Protein AF-A0A2A2L649-F1 (afdb_monomer_lite)

Secondary structure (DSSP, 8-state):
--EEEEEE--B---GGG----S---HHHHHHHHHHHHHH-TT--HHHHHHHTBPPHHHHEEEEEETTEEE-GGGTEEEEEETTEEEEEEEGGG-S-HHHH---S-STTTSEEEEE---GGG------GGGGG--SSEEEEEE-TTS----TTSPEEE-TT-------------PPBGGGTS-B--S--TT---SSPP-HHHHHHHHHHHHHHHHHSSB-TTT-TT--SPBPPHHHHHHHHHHHHHHHTTTSHHHHHHHHH---HHHHHHHHHHHHHHHHHHH-HHHHHHHHHHHHHHHHHHHHHHHHHHHHHHHHHS--TTHHHHHHHHHHHHHHHHHHHHHHHHHHHHHHHTTTS--

Sequence (358 aa):
MNYWIISYSRMSIPMSYRKIEPFCTWRLGDQQYDIYRESHPEFNITKFLDNAGFECEEMFRVCSFAGRRFNCCNYTSPFMTTFGKCYALDLGRSKRSWMQKQTAAGADAGLQIILDAQSDEQLTQGSAASAAYENGFRYYVHANNTLAYLNSEGISVSPGFRSYSAISSNRYILLPEEEWGNCTHYWPKNYTTSLPYSFANCAHFCKARYFNELCGCAPAVYNIDHQFETCTPKATSDCISMKIKNADTGDMGGNMGLFLGMSVFSIAELSLFLTKISWLIVSKKRRDYMYKKKKNEEMREKELEEAVKDYKSFRTRKNNNSFRILRQKVKNLASTIYKQESRNLSKKKKVEDFKEVS

InterPro domains:
  IPR001873 Epithelial sodium channel [PF00858] (36-241)
  IPR001873 Epithelial sodium channel [PR01078] (74-90)
  IPR001873 Epithelial sodium channel [PR01078] (106-124)
  IPR001873 Epithelial sodium channel [PR01078] (136-154)
  IPR001873 Epithelial sodium channel [PR01078] (197-208)
  IPR001873 Epithelial sodium channel [PR01078] (208-225)
  IPR001873 Epithelial sodium channel [PTHR11690] (41-246)

Foldseek 3Di:
DFKKKKFALDFQDPPVPPDDDQDDDVVNVVVVVVVVCVVVVPDDVLVVLQNRHDDPVQWFDWKDALQHTDDQNVQWDWDQAPSGTIIMGGLCPDPDPLSNDQPDDDPNNGMDTDTDQPCVSDPPGDPPVCVPRDQFIWMFDDDPLADTPPPPGIDGDHPPDDDDDDDDDDDDDFDPVVRVTPDDFDDDPPDDAPGGDDPRLNVLQVQQVVCCVQQVAGDPNSCRRVPGHHDDPSSVVVSVVVVCVVVVVPCPVPVCCPPVVCDPVNVVVVVVVVVVVVVCVPDPPVVVVVVVVVVVVVVVVVVVVVLVVVVVVVVVDDDPPVVVVVVVVVVVVVVVVVVVVVVVVVVVVVVVVVVVPD

Structure (mmCIF, N/CA/C/O backbone):
data_AF-A0A2A2L649-F1
#
_entry.id   AF-A0A2A2L649-F1
#
loop_
_atom_site.group_PDB
_atom_site.id
_atom_site.type_symbol
_atom_site.label_atom_id
_atom_site.label_alt_id
_atom_site.label_comp_id
_atom_site.label_asym_id
_atom_site.label_entity_id
_atom_site.label_seq_id
_atom_site.pdbx_PDB_ins_code
_atom_site.Cartn_x
_atom_site.Cartn_y
_atom_site.Cartn_z
_atom_site.occupancy
_atom_site.B_iso_or_equiv
_atom_site.auth_seq_id
_atom_site.auth_comp_id
_atom_site.auth_asym_id
_atom_site.auth_atom_id
_atom_site.pdbx_PDB_model_num
ATOM 1 N N . MET A 1 1 ? 7.301 -11.920 -11.509 1.00 42.16 1 MET A N 1
ATOM 2 C CA . MET A 1 1 ? 6.736 -11.114 -10.409 1.00 42.16 1 MET A CA 1
ATOM 3 C C . MET A 1 1 ? 7.465 -9.790 -10.457 1.00 42.16 1 MET A C 1
ATOM 5 O O . MET A 1 1 ? 8.604 -9.725 -10.021 1.00 42.16 1 MET A O 1
ATOM 9 N N . ASN A 1 2 ? 6.882 -8.801 -11.134 1.00 33.22 2 ASN A N 1
ATOM 10 C CA . ASN A 1 2 ? 7.614 -7.603 -11.564 1.00 33.22 2 ASN A CA 1
ATOM 11 C C . ASN A 1 2 ? 7.059 -6.323 -10.940 1.00 33.22 2 ASN A C 1
ATOM 13 O O . ASN A 1 2 ? 7.483 -5.246 -11.341 1.00 33.22 2 ASN A O 1
ATOM 17 N N . TYR A 1 3 ? 6.125 -6.457 -9.998 1.00 31.78 3 TYR A N 1
ATOM 18 C CA . TYR A 1 3 ? 5.367 -5.354 -9.441 1.00 31.78 3 TYR A CA 1
ATOM 19 C C . TYR A 1 3 ? 5.640 -5.243 -7.940 1.00 31.78 3 TYR A C 1
ATOM 21 O O . TYR A 1 3 ? 5.441 -6.200 -7.186 1.00 31.78 3 TYR A O 1
ATOM 29 N N . TRP A 1 4 ? 6.142 -4.081 -7.534 1.00 40.66 4 TRP A N 1
ATOM 30 C CA . TRP A 1 4 ? 6.563 -3.796 -6.168 1.00 40.66 4 TRP A CA 1
ATOM 31 C C . TRP A 1 4 ? 5.925 -2.493 -5.727 1.00 40.66 4 TRP A C 1
ATOM 33 O O . TRP A 1 4 ? 6.177 -1.467 -6.349 1.00 40.66 4 TRP A O 1
ATOM 43 N N . ILE A 1 5 ? 5.138 -2.503 -4.657 1.00 39.16 5 ILE A N 1
ATOM 44 C CA . ILE A 1 5 ? 4.657 -1.254 -4.060 1.00 39.16 5 ILE A CA 1
ATOM 45 C C . ILE A 1 5 ? 5.578 -0.919 -2.908 1.00 39.16 5 ILE A C 1
ATOM 47 O O . ILE A 1 5 ? 5.632 -1.656 -1.930 1.00 39.16 5 ILE A O 1
ATOM 51 N N . ILE A 1 6 ? 6.293 0.191 -3.022 1.00 50.56 6 ILE A N 1
ATOM 52 C CA . ILE A 1 6 ? 7.025 0.798 -1.921 1.00 50.56 6 ILE A CA 1
ATOM 53 C C . ILE A 1 6 ? 6.115 1.869 -1.350 1.00 50.56 6 ILE A C 1
ATOM 55 O O . ILE A 1 6 ? 5.860 2.901 -1.972 1.00 50.56 6 ILE A O 1
ATOM 59 N N . SER A 1 7 ? 5.589 1.576 -0.169 1.00 34.38 7 SER A N 1
ATOM 60 C CA . SER A 1 7 ? 4.858 2.531 0.639 1.00 34.38 7 SER A CA 1
ATOM 61 C C . SER A 1 7 ? 5.793 3.262 1.585 1.00 34.38 7 SER A C 1
ATOM 63 O O . SER A 1 7 ? 6.588 2.655 2.308 1.00 34.38 7 SER A O 1
ATOM 65 N N . TYR A 1 8 ? 5.679 4.581 1.566 1.00 39.91 8 TYR A N 1
ATOM 66 C CA . TYR A 1 8 ? 6.294 5.447 2.548 1.00 39.91 8 TYR A CA 1
ATOM 67 C C . TYR A 1 8 ? 5.189 6.260 3.198 1.00 39.91 8 TYR A C 1
ATOM 69 O O . TYR A 1 8 ? 4.320 6.793 2.515 1.00 39.91 8 TYR A O 1
ATOM 77 N N . SER A 1 9 ? 5.171 6.292 4.525 1.00 37.06 9 SER A N 1
ATOM 78 C CA . SER A 1 9 ? 4.032 6.806 5.279 1.00 37.06 9 SER A CA 1
ATOM 79 C C . SER A 1 9 ? 4.071 8.300 5.553 1.00 37.06 9 SER A C 1
ATOM 81 O O . SER A 1 9 ? 3.585 8.730 6.599 1.00 37.06 9 SER A O 1
ATOM 83 N N . ARG A 1 10 ? 4.747 9.088 4.711 1.00 55.25 10 ARG A N 1
ATOM 84 C CA . ARG A 1 10 ? 5.103 10.462 5.074 1.00 55.25 10 ARG A CA 1
ATOM 85 C C . ARG A 1 10 ? 4.878 11.459 3.962 1.00 55.25 10 ARG A C 1
ATOM 87 O O . ARG A 1 10 ? 5.143 11.193 2.794 1.00 55.25 10 ARG A O 1
ATOM 94 N N . MET A 1 11 ? 4.422 12.623 4.402 1.00 42.62 11 MET A N 1
ATOM 95 C CA . MET A 1 11 ? 4.218 13.805 3.590 1.00 42.62 11 MET A CA 1
ATOM 96 C C . MET A 1 11 ? 5.359 14.802 3.810 1.00 42.62 11 MET A C 1
ATOM 98 O O . MET A 1 11 ? 5.672 15.120 4.957 1.00 42.62 11 MET A O 1
ATOM 102 N N . SER A 1 12 ? 5.926 15.317 2.725 1.00 36.81 12 SER A N 1
ATOM 103 C CA . SER A 1 12 ? 6.636 16.587 2.660 1.00 36.81 12 SER A CA 1
ATOM 104 C C . SER A 1 12 ? 5.613 17.731 2.678 1.00 36.81 12 SER A C 1
ATOM 106 O O . SER A 1 12 ? 4.784 17.902 1.785 1.00 36.81 12 SER A O 1
ATOM 108 N N . ILE A 1 13 ? 5.628 18.538 3.738 1.00 38.97 13 ILE A N 1
ATOM 109 C CA . ILE A 1 13 ? 4.775 19.725 3.807 1.00 38.97 13 ILE A CA 1
ATOM 110 C C . ILE A 1 13 ? 5.565 20.921 3.233 1.00 38.97 13 ILE A C 1
ATOM 112 O O . ILE A 1 13 ? 6.643 21.222 3.747 1.00 38.97 13 ILE A O 1
ATOM 116 N N . PRO A 1 14 ? 5.050 21.664 2.230 1.00 32.25 14 PRO A N 1
ATOM 117 C CA . PRO A 1 14 ? 5.726 22.849 1.701 1.00 32.25 14 PRO A CA 1
ATOM 118 C C . PRO A 1 14 ? 6.005 23.895 2.794 1.00 32.25 14 PRO A C 1
ATOM 120 O O . PRO A 1 14 ? 5.194 24.099 3.700 1.00 32.25 14 PRO A O 1
ATOM 123 N N . MET A 1 15 ? 7.121 24.629 2.686 1.00 33.44 15 MET A N 1
ATOM 124 C CA . MET A 1 15 ? 7.569 25.615 3.690 1.00 33.44 15 MET A CA 1
ATOM 125 C C . MET A 1 15 ? 6.525 26.684 4.082 1.00 33.44 15 MET A C 1
ATOM 127 O O . MET A 1 15 ? 6.640 27.254 5.167 1.00 33.44 15 MET A O 1
ATOM 131 N N . SER A 1 16 ? 5.490 26.948 3.272 1.00 34.78 16 SER A N 1
ATOM 132 C CA . SER A 1 16 ? 4.421 27.900 3.627 1.00 34.78 16 SER A CA 1
ATOM 133 C C . SER A 1 16 ? 3.459 27.400 4.714 1.00 34.78 16 SER A C 1
ATOM 135 O O . SER A 1 16 ? 2.665 28.186 5.223 1.00 34.78 16 SER A O 1
ATOM 137 N N . TYR A 1 17 ? 3.5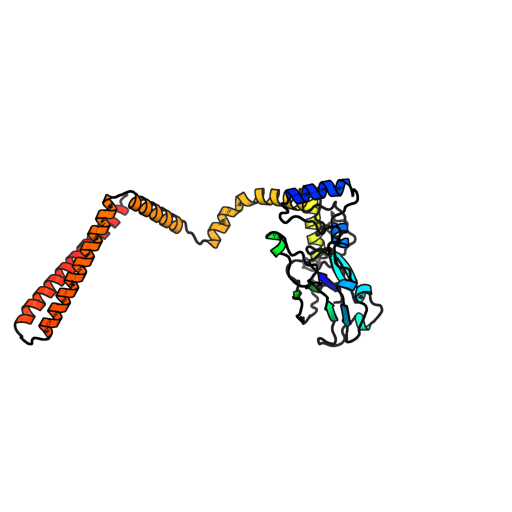21 26.121 5.093 1.00 43.25 17 TYR A N 1
ATOM 138 C CA . TYR A 1 17 ? 2.587 25.478 6.027 1.00 43.25 17 TYR A CA 1
ATOM 139 C C . TYR A 1 17 ? 3.224 25.138 7.392 1.00 43.25 17 TYR A C 1
ATOM 141 O O . TYR A 1 17 ? 2.618 24.454 8.211 1.00 43.25 17 TYR A O 1
ATOM 149 N N . ARG A 1 18 ? 4.432 25.644 7.689 1.00 37.72 18 ARG A N 1
ATOM 150 C CA . ARG A 1 18 ? 5.208 25.355 8.920 1.00 37.72 18 ARG A CA 1
ATOM 151 C C . ARG A 1 18 ? 4.656 25.967 10.225 1.00 37.72 18 ARG A C 1
ATOM 153 O O . ARG A 1 18 ? 5.358 25.994 11.232 1.00 37.72 18 ARG A O 1
ATOM 160 N N . LYS A 1 19 ? 3.416 26.462 10.234 1.00 34.06 19 LYS A N 1
ATOM 161 C CA . LYS A 1 19 ? 2.725 26.979 11.429 1.00 34.06 19 LYS A CA 1
ATOM 162 C C . LYS A 1 19 ? 1.538 26.081 11.777 1.00 34.06 19 LYS A C 1
ATOM 164 O O . LYS A 1 19 ? 0.391 26.473 11.592 1.00 34.06 19 LYS A O 1
ATOM 169 N N . ILE A 1 20 ? 1.809 24.874 12.260 1.00 43.56 20 ILE A N 1
ATOM 170 C CA . ILE A 1 20 ? 0.774 24.010 12.841 1.00 43.56 20 ILE A CA 1
ATOM 171 C C . ILE A 1 20 ? 1.005 24.008 14.352 1.00 43.56 20 ILE A C 1
ATOM 173 O O . ILE A 1 20 ? 2.068 23.612 14.825 1.00 43.56 20 ILE A O 1
ATOM 177 N N . GLU A 1 21 ? 0.041 24.555 15.094 1.00 41.38 21 GLU A N 1
ATOM 178 C CA . GLU A 1 21 ? 0.069 24.634 16.555 1.00 41.38 21 GLU A CA 1
ATOM 179 C C . GLU A 1 21 ? 0.114 23.242 17.217 1.00 41.38 21 GLU A C 1
ATOM 181 O O . GLU A 1 21 ? -0.434 22.277 16.680 1.00 41.38 21 GLU A O 1
ATOM 186 N N . PRO A 1 22 ? 0.709 23.122 18.420 1.00 42.94 22 PRO A N 1
ATOM 187 C CA . PRO A 1 22 ? 1.061 21.838 19.039 1.00 42.94 22 PRO A CA 1
ATOM 188 C C . PRO A 1 22 ? -0.127 21.001 19.558 1.00 42.94 22 PRO A C 1
ATOM 190 O O . PRO A 1 22 ? 0.079 19.911 20.087 1.00 42.94 22 PRO A O 1
ATOM 193 N N . PHE A 1 23 ? -1.373 21.463 19.406 1.00 42.50 23 PHE A N 1
ATOM 194 C CA . PHE A 1 23 ? -2.579 20.747 19.838 1.00 42.50 23 PHE A CA 1
ATOM 195 C C . PHE A 1 23 ? -3.663 20.740 18.748 1.00 42.50 23 PHE A C 1
ATOM 197 O O . PHE A 1 23 ? -4.679 21.426 18.845 1.00 42.50 23 PHE A O 1
ATOM 204 N N . CYS A 1 24 ? -3.508 19.905 17.719 1.00 53.34 24 CYS A N 1
ATOM 205 C CA . CYS A 1 24 ? -4.620 19.601 16.815 1.00 53.34 24 CYS A CA 1
ATOM 206 C C . CYS A 1 24 ? -5.607 18.642 17.499 1.00 53.34 24 CYS A C 1
ATOM 208 O O . CYS A 1 24 ? -5.406 17.428 17.536 1.00 53.34 24 CYS A O 1
ATOM 210 N N . THR A 1 25 ? -6.706 19.178 18.034 1.00 59.94 25 THR A N 1
ATOM 211 C CA . THR A 1 25 ? -7.910 18.365 18.269 1.00 59.94 25 THR A CA 1
ATOM 212 C C . THR A 1 25 ? -8.608 18.110 16.932 1.00 59.94 25 THR A C 1
ATOM 214 O O . THR A 1 25 ? -8.533 18.948 16.032 1.00 59.94 25 THR A O 1
ATOM 217 N N . TRP A 1 26 ? -9.346 17.000 16.796 1.00 57.91 26 TRP A N 1
ATOM 218 C CA . TRP A 1 26 ? -10.164 16.732 15.598 1.00 57.91 26 TRP A CA 1
ATOM 219 C C . TRP A 1 26 ? -11.091 17.906 15.237 1.00 57.91 26 TRP A C 1
ATOM 221 O O . TRP A 1 26 ? -11.372 18.140 14.069 1.00 57.91 26 TRP A O 1
ATOM 231 N N . ARG A 1 27 ? -11.528 18.679 16.240 1.00 63.22 27 ARG A N 1
ATOM 232 C CA . ARG A 1 27 ? -12.376 19.864 16.073 1.00 63.22 27 ARG A CA 1
ATOM 233 C C . ARG A 1 27 ? -11.623 21.064 15.490 1.00 63.22 27 ARG A C 1
ATOM 235 O O . ARG A 1 27 ? -12.170 21.740 14.630 1.00 63.22 27 ARG A O 1
ATOM 242 N N . LEU A 1 28 ? -10.391 21.308 15.939 1.00 66.81 28 LEU A N 1
ATOM 243 C CA . LEU A 1 28 ? -9.532 22.377 15.410 1.00 66.81 28 LEU A CA 1
ATOM 244 C C . LEU A 1 28 ? -9.097 22.084 13.970 1.00 66.81 28 LEU A C 1
ATOM 246 O O . LEU A 1 28 ? -9.146 22.974 13.127 1.00 66.81 28 LEU A O 1
ATOM 250 N N . GLY A 1 29 ? -8.731 20.831 13.678 1.00 66.69 29 GLY A N 1
ATOM 251 C CA . GLY A 1 29 ? -8.362 20.417 12.321 1.00 66.69 29 GLY A CA 1
ATOM 252 C C . GLY A 1 29 ? -9.512 20.572 11.323 1.00 66.69 29 GLY A C 1
ATOM 253 O O . GLY A 1 29 ? -9.289 20.979 10.189 1.00 66.69 29 GLY A O 1
ATOM 254 N N . ASP A 1 30 ? -10.747 20.320 11.757 1.00 68.62 30 ASP A N 1
ATOM 255 C CA . ASP A 1 30 ? -11.930 20.496 10.910 1.00 68.62 30 ASP A CA 1
ATOM 256 C C . ASP A 1 30 ? -12.264 21.966 10.647 1.00 68.62 30 ASP A C 1
ATOM 258 O O . ASP A 1 30 ? -12.535 22.339 9.515 1.00 68.62 30 ASP A O 1
ATOM 262 N N . GLN A 1 31 ? -12.150 22.828 11.664 1.00 71.12 31 GLN A N 1
ATOM 263 C CA . GLN A 1 31 ? -12.309 24.274 11.476 1.00 71.12 31 GLN A CA 1
ATOM 264 C C . GLN A 1 31 ? -11.273 24.832 10.495 1.00 71.12 31 GLN A C 1
ATOM 266 O O . GLN A 1 31 ? -11.607 25.638 9.633 1.00 71.12 31 GLN A O 1
ATOM 271 N N . GLN A 1 32 ? -10.020 24.382 10.597 1.00 72.38 32 GLN A N 1
ATOM 272 C CA . GLN A 1 32 ? -8.975 24.754 9.643 1.00 72.38 32 GLN A CA 1
ATOM 273 C C . GLN A 1 32 ? -9.269 24.229 8.236 1.00 72.38 32 GLN A C 1
ATOM 275 O O . GLN A 1 32 ? -9.029 24.941 7.264 1.00 72.38 32 GLN A O 1
ATOM 280 N N . TYR A 1 33 ? -9.807 23.014 8.123 1.00 73.25 33 TYR A N 1
ATOM 281 C CA . TYR A 1 33 ? -10.226 22.436 6.852 1.00 73.25 33 TYR A CA 1
ATOM 282 C C . TYR A 1 33 ? -11.374 23.222 6.204 1.00 73.25 33 TYR A C 1
ATOM 284 O O . TYR A 1 33 ? -11.287 23.536 5.019 1.00 73.25 33 TYR A O 1
ATOM 292 N N . ASP A 1 34 ? -12.406 23.591 6.965 1.00 73.94 34 ASP A N 1
ATOM 293 C CA . ASP A 1 34 ? -13.539 24.370 6.456 1.00 73.94 34 ASP A CA 1
ATOM 294 C C . ASP A 1 34 ? -13.088 25.752 5.958 1.00 73.94 34 ASP A C 1
ATOM 296 O O . ASP A 1 34 ? -13.392 26.119 4.823 1.00 73.94 34 ASP A O 1
ATOM 300 N N . ILE A 1 35 ? -12.268 26.466 6.741 1.00 79.75 35 ILE A N 1
ATOM 301 C CA . ILE A 1 35 ? -11.673 27.757 6.340 1.00 79.75 35 ILE A CA 1
ATOM 302 C C . ILE A 1 35 ? -10.800 27.593 5.086 1.00 79.75 35 ILE A C 1
ATOM 304 O O . ILE A 1 35 ? -10.810 28.424 4.175 1.00 79.75 35 ILE A O 1
ATOM 308 N N . TYR A 1 36 ? -10.028 26.508 5.008 1.00 73.88 36 TYR A N 1
ATOM 309 C CA . TYR A 1 36 ? -9.199 26.231 3.840 1.00 73.88 36 TYR A CA 1
ATOM 310 C C . TYR A 1 36 ? -10.054 25.956 2.594 1.00 73.88 36 TYR A C 1
ATOM 312 O O . TYR A 1 36 ? -9.747 26.458 1.513 1.00 73.88 36 TYR A O 1
ATOM 320 N N . ARG A 1 37 ? -11.167 25.229 2.741 1.00 75.62 37 ARG A N 1
ATOM 321 C CA . ARG A 1 37 ? -12.104 24.926 1.652 1.00 75.62 37 ARG A CA 1
ATOM 322 C C . ARG A 1 37 ? -12.804 26.174 1.114 1.00 75.62 37 ARG A C 1
ATOM 324 O O . ARG A 1 37 ? -13.055 26.237 -0.084 1.00 75.62 37 ARG A O 1
ATOM 331 N N . GLU A 1 38 ? -13.068 27.177 1.953 1.00 78.75 38 GLU A N 1
ATOM 332 C CA . GLU A 1 38 ? -13.637 28.463 1.508 1.00 78.75 38 GLU A CA 1
ATOM 333 C C . GLU A 1 38 ? -12.729 29.194 0.507 1.00 78.75 38 GLU A C 1
ATOM 335 O O . GLU A 1 38 ? -13.214 29.812 -0.438 1.00 78.75 38 GLU A O 1
ATOM 340 N N . SER A 1 39 ? -11.409 29.089 0.680 1.00 79.19 39 SER A N 1
ATOM 341 C CA . SER A 1 39 ? -10.419 29.680 -0.233 1.00 79.19 39 SER A CA 1
ATOM 342 C C . SER A 1 39 ? -9.983 28.740 -1.365 1.00 79.19 39 SER A C 1
ATOM 344 O O . SER A 1 39 ? -9.437 29.203 -2.365 1.00 79.19 39 SER A O 1
ATOM 346 N N . HIS A 1 40 ? -10.235 27.435 -1.229 1.00 77.44 40 HIS A N 1
ATOM 347 C CA . HIS A 1 40 ? -9.850 26.394 -2.183 1.00 77.44 40 HIS A CA 1
ATOM 348 C C . HIS A 1 40 ? -11.033 25.442 -2.445 1.00 77.44 40 HIS A C 1
ATOM 350 O O . HIS A 1 40 ? -11.036 24.309 -1.952 1.00 77.44 40 HIS A O 1
ATOM 356 N N . PRO A 1 41 ? -12.036 25.860 -3.241 1.00 73.06 41 PRO A N 1
ATOM 357 C CA . PRO A 1 41 ? -13.231 25.053 -3.508 1.00 73.06 41 PRO A CA 1
ATOM 358 C C . PRO A 1 41 ? -12.930 23.746 -4.259 1.00 73.06 41 PRO A 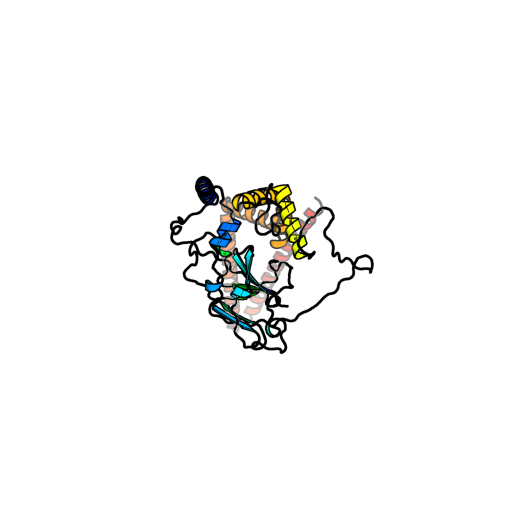C 1
ATOM 360 O O . PRO A 1 41 ? -13.701 22.796 -4.170 1.00 73.06 41 PRO A O 1
ATOM 363 N N . GLU A 1 42 ? -11.793 23.658 -4.957 1.00 75.94 42 GLU A N 1
ATOM 364 C CA . GLU A 1 42 ? -11.331 22.431 -5.625 1.00 75.94 42 GLU A CA 1
ATOM 365 C C . GLU A 1 42 ? -10.497 21.501 -4.725 1.00 75.94 42 GLU A C 1
ATOM 367 O O . GLU A 1 42 ? -9.910 20.523 -5.208 1.00 75.94 42 GLU A O 1
ATOM 372 N N . PHE A 1 43 ? -10.388 21.794 -3.424 1.00 72.88 43 PHE A N 1
ATOM 373 C CA . PHE A 1 43 ? -9.581 20.977 -2.529 1.00 72.88 43 PHE A CA 1
ATOM 374 C C . PHE A 1 43 ? -10.114 19.545 -2.455 1.00 72.88 43 PHE A C 1
ATOM 376 O O . PHE A 1 43 ? -11.238 19.281 -2.031 1.00 72.88 43 PHE A O 1
ATOM 383 N N . ASN A 1 44 ? -9.247 18.600 -2.803 1.00 78.06 44 ASN A N 1
ATOM 384 C CA . ASN A 1 44 ? -9.500 17.177 -2.681 1.00 78.06 44 ASN A CA 1
ATOM 385 C C . ASN A 1 44 ? -8.392 16.569 -1.826 1.00 78.06 44 ASN A C 1
ATOM 387 O O . ASN A 1 44 ? -7.212 16.708 -2.153 1.00 78.06 44 ASN A O 1
ATOM 391 N N . ILE A 1 45 ? -8.770 15.858 -0.764 1.00 77.19 45 ILE A N 1
ATOM 392 C CA . ILE A 1 45 ? -7.803 15.232 0.141 1.00 77.19 45 ILE A CA 1
ATOM 393 C C . ILE A 1 45 ? -6.834 14.304 -0.594 1.00 77.19 45 ILE A C 1
ATOM 395 O O . ILE A 1 45 ? -5.652 14.281 -0.284 1.00 77.19 45 ILE A O 1
ATOM 399 N N . THR A 1 46 ? -7.305 13.591 -1.613 1.00 78.81 46 THR A N 1
ATOM 400 C CA . THR A 1 46 ? -6.474 12.690 -2.417 1.00 78.81 46 THR A CA 1
ATOM 401 C C . THR A 1 46 ? -5.393 13.463 -3.173 1.00 78.81 46 THR A C 1
ATOM 403 O O . THR A 1 46 ? -4.240 13.050 -3.160 1.00 78.81 46 THR A O 1
ATOM 406 N N . LYS A 1 47 ? -5.738 14.624 -3.754 1.00 82.44 47 LYS A N 1
ATOM 407 C CA . LYS A 1 47 ? -4.774 15.521 -4.417 1.00 82.44 47 LYS A CA 1
ATOM 408 C C . LYS A 1 47 ? -3.811 16.153 -3.416 1.00 82.44 47 LYS A C 1
ATOM 410 O O . LYS A 1 47 ? -2.635 16.305 -3.705 1.00 82.44 47 LYS A O 1
ATOM 415 N N . PHE A 1 48 ? -4.300 16.514 -2.233 1.00 82.50 48 PHE A N 1
ATOM 416 C CA . PHE A 1 48 ? -3.455 17.047 -1.170 1.00 82.50 48 PHE A CA 1
ATOM 417 C C . PHE A 1 48 ? -2.422 16.022 -0.695 1.00 82.50 48 PHE A C 1
ATOM 419 O O . PHE A 1 48 ? -1.247 16.354 -0.618 1.00 82.50 48 PHE A O 1
ATOM 426 N N . LEU A 1 49 ? -2.838 14.778 -0.436 1.00 80.19 49 LEU A N 1
ATOM 427 C CA . LEU A 1 49 ? -1.936 13.691 -0.044 1.00 80.19 49 LEU A CA 1
ATOM 428 C C . LEU A 1 49 ? -0.930 13.341 -1.150 1.00 80.19 49 LEU A C 1
ATOM 430 O O . LEU A 1 49 ? 0.197 12.965 -0.844 1.00 80.19 49 LEU A O 1
ATOM 434 N N . ASP A 1 50 ? -1.329 13.463 -2.416 1.00 83.81 50 ASP A N 1
ATOM 435 C CA . ASP A 1 50 ? -0.454 13.237 -3.570 1.00 83.81 50 ASP A CA 1
ATOM 436 C C . ASP A 1 50 ? 0.570 14.370 -3.762 1.00 83.81 50 ASP A C 1
ATOM 438 O O . ASP A 1 50 ? 1.749 14.120 -3.995 1.00 83.81 50 ASP A O 1
ATOM 442 N N . ASN A 1 51 ? 0.162 15.626 -3.583 1.00 85.12 51 ASN A N 1
ATOM 443 C CA . ASN A 1 51 ? 1.061 16.780 -3.701 1.00 85.12 51 ASN A CA 1
ATOM 444 C C . ASN A 1 51 ? 1.986 16.939 -2.495 1.00 85.12 51 ASN A C 1
ATOM 446 O O . ASN A 1 51 ? 3.095 17.443 -2.622 1.00 85.12 51 ASN A O 1
ATOM 450 N N . ALA A 1 52 ? 1.506 16.559 -1.315 1.00 82.50 52 ALA A N 1
ATOM 451 C CA . ALA A 1 52 ? 2.294 16.591 -0.098 1.00 82.50 52 ALA A CA 1
ATOM 452 C C . ALA A 1 52 ? 3.157 15.336 0.060 1.00 82.50 52 ALA A C 1
ATOM 454 O O . ALA A 1 52 ? 3.855 15.227 1.048 1.00 82.50 52 ALA A O 1
ATOM 455 N N . GLY A 1 53 ? 3.081 14.337 -0.820 1.00 82.50 53 GLY A N 1
ATOM 456 C CA . GLY A 1 53 ? 3.972 13.179 -0.764 1.00 82.50 53 GLY A CA 1
ATOM 457 C C . GLY A 1 53 ? 5.307 13.455 -1.456 1.00 82.50 53 GLY A C 1
ATOM 458 O O . GLY A 1 53 ? 5.361 14.240 -2.397 1.00 82.50 53 GLY A O 1
ATOM 459 N N . PHE A 1 54 ? 6.364 12.752 -1.045 1.00 85.12 54 PHE A N 1
ATOM 460 C CA . PHE A 1 54 ? 7.676 12.848 -1.696 1.00 85.12 54 PHE A CA 1
ATOM 461 C C . PHE A 1 54 ? 7.608 12.479 -3.179 1.00 85.12 54 PHE A C 1
ATOM 463 O O . PHE A 1 54 ? 6.922 11.522 -3.566 1.00 85.12 54 PHE A O 1
ATOM 470 N N . GLU A 1 55 ? 8.353 13.207 -4.004 1.00 89.94 55 GLU A N 1
ATOM 471 C CA . GLU A 1 55 ? 8.484 12.895 -5.424 1.00 89.94 55 GLU A CA 1
ATOM 472 C C . GLU A 1 55 ? 9.373 11.664 -5.655 1.00 89.94 55 GLU A C 1
ATOM 474 O O . GLU A 1 55 ? 10.132 11.216 -4.787 1.00 89.94 55 GLU A O 1
ATOM 479 N N . CYS A 1 56 ? 9.264 11.058 -6.838 1.00 91.50 56 CYS A N 1
ATOM 480 C CA . CYS A 1 56 ? 9.975 9.816 -7.128 1.00 91.50 56 CYS A CA 1
ATOM 481 C C . CYS A 1 56 ? 11.496 10.004 -7.042 1.00 91.50 56 CYS A C 1
ATOM 483 O O . CYS A 1 56 ? 12.197 9.178 -6.459 1.00 91.50 56 CYS A O 1
ATOM 485 N N . GLU A 1 57 ? 12.001 11.106 -7.588 1.00 91.25 57 GLU A N 1
ATOM 486 C CA . GLU A 1 57 ? 13.420 11.460 -7.651 1.00 91.25 57 GLU A CA 1
ATOM 487 C C . GLU A 1 57 ? 14.015 11.756 -6.266 1.00 91.25 57 GLU A C 1
ATOM 489 O O . GLU A 1 57 ? 15.221 11.605 -6.034 1.00 91.25 57 GLU A O 1
ATOM 494 N N . GLU A 1 58 ? 13.162 12.172 -5.333 1.00 88.94 58 GLU A N 1
ATOM 495 C CA . GLU A 1 58 ? 13.509 12.447 -3.944 1.00 88.94 58 GLU A CA 1
ATOM 496 C C . GLU A 1 58 ? 13.706 11.154 -3.155 1.00 88.94 58 GLU A C 1
ATOM 498 O O . GLU A 1 58 ? 14.667 11.048 -2.391 1.00 88.94 58 GLU A O 1
ATOM 503 N N . MET A 1 59 ? 12.840 10.163 -3.386 1.00 89.00 59 MET A N 1
ATOM 504 C CA . MET A 1 59 ? 12.844 8.899 -2.652 1.00 89.00 59 MET A CA 1
ATOM 505 C C . MET A 1 59 ? 13.759 7.841 -3.286 1.00 89.00 59 MET A C 1
ATOM 507 O O . MET A 1 59 ? 14.496 7.151 -2.583 1.00 89.00 59 MET A O 1
ATOM 511 N N . PHE A 1 60 ? 13.735 7.682 -4.611 1.00 92.75 60 PHE A N 1
ATOM 512 C CA . PHE A 1 60 ? 14.495 6.656 -5.324 1.00 92.75 60 PHE A CA 1
ATOM 513 C C . PHE A 1 60 ? 15.861 7.177 -5.771 1.00 92.75 60 PHE A C 1
ATOM 515 O O . PHE A 1 60 ? 15.980 7.870 -6.779 1.00 92.75 60 PHE A O 1
ATOM 522 N N . ARG A 1 61 ? 16.929 6.776 -5.072 1.00 93.19 61 ARG A N 1
ATOM 523 C CA . ARG A 1 61 ? 18.295 7.200 -5.420 1.00 93.19 61 ARG A CA 1
ATOM 524 C C . ARG A 1 61 ? 18.956 6.285 -6.441 1.00 93.19 61 ARG A C 1
ATOM 526 O O . ARG A 1 61 ? 19.574 6.757 -7.391 1.00 93.19 61 ARG A O 1
ATOM 533 N N . VAL A 1 62 ? 18.852 4.969 -6.254 1.00 94.31 62 VAL A N 1
ATOM 534 C CA . VAL A 1 62 ? 19.468 3.987 -7.160 1.00 94.31 62 VAL A CA 1
ATOM 535 C C . VAL A 1 62 ? 18.542 2.796 -7.345 1.00 94.31 62 VAL A C 1
ATOM 537 O O . VAL A 1 62 ? 18.153 2.174 -6.363 1.00 94.31 62 VAL A O 1
ATOM 540 N N . CYS A 1 63 ? 18.276 2.421 -8.599 1.00 95.25 63 CYS A N 1
ATOM 541 C CA . CYS A 1 63 ? 17.696 1.125 -8.940 1.00 95.25 63 CYS A CA 1
ATOM 542 C C . CYS A 1 63 ? 18.639 0.325 -9.834 1.00 95.25 63 CYS A C 1
ATOM 544 O O . CYS A 1 63 ? 19.224 0.844 -10.790 1.00 95.25 63 CYS A O 1
ATOM 546 N N . SER A 1 64 ? 18.762 -0.961 -9.530 1.00 94.00 64 SER A N 1
ATOM 547 C CA . SER A 1 64 ? 19.523 -1.929 -10.308 1.00 94.00 64 SER A CA 1
ATOM 548 C C . SER A 1 64 ? 18.749 -3.235 -10.400 1.00 94.00 64 SER A C 1
ATOM 550 O O . SER A 1 64 ? 18.108 -3.653 -9.440 1.00 94.00 64 SER A O 1
ATOM 552 N N . PHE A 1 65 ? 18.798 -3.880 -11.559 1.00 93.44 65 PHE A N 1
ATOM 553 C CA . PHE A 1 65 ? 18.257 -5.220 -11.746 1.00 93.44 65 PHE A CA 1
ATOM 554 C C . PHE A 1 65 ? 19.275 -6.055 -12.516 1.00 93.44 65 PHE A C 1
ATOM 556 O O . PHE A 1 65 ? 19.822 -5.585 -13.517 1.00 93.44 65 PHE A O 1
ATOM 563 N N . ALA A 1 66 ? 19.571 -7.263 -12.033 1.00 91.06 66 ALA A N 1
ATOM 564 C CA . ALA A 1 66 ? 20.608 -8.128 -12.602 1.00 91.06 66 ALA A CA 1
ATOM 565 C C . ALA A 1 66 ? 21.967 -7.409 -12.795 1.00 91.06 66 ALA A C 1
ATOM 567 O O . ALA A 1 66 ? 22.592 -7.485 -13.855 1.00 91.06 66 ALA A O 1
ATOM 568 N N . GLY A 1 67 ? 22.382 -6.629 -11.789 1.00 90.19 67 GLY A N 1
ATOM 569 C CA . GLY A 1 67 ? 23.622 -5.843 -11.798 1.00 90.19 67 GLY A CA 1
ATOM 570 C C . GLY A 1 67 ? 23.626 -4.607 -12.710 1.00 90.19 67 GLY A C 1
ATOM 571 O O . GLY A 1 67 ? 24.644 -3.921 -12.800 1.00 90.19 67 GLY A O 1
ATOM 572 N N . ARG A 1 68 ? 22.517 -4.292 -13.394 1.00 92.44 68 ARG A N 1
ATOM 573 C CA . ARG A 1 68 ? 22.424 -3.167 -14.335 1.00 92.44 68 ARG A CA 1
ATOM 574 C C . ARG A 1 68 ? 21.530 -2.063 -13.793 1.00 92.44 68 ARG A C 1
ATOM 576 O O . ARG A 1 68 ? 20.359 -2.287 -13.489 1.00 92.44 68 ARG A O 1
ATOM 583 N N . ARG A 1 69 ? 22.068 -0.841 -13.750 1.00 94.62 69 ARG A N 1
ATOM 584 C CA . ARG A 1 69 ? 21.327 0.346 -13.310 1.00 94.62 69 ARG A CA 1
ATOM 585 C C . ARG A 1 69 ? 20.259 0.760 -14.319 1.00 94.62 69 ARG A C 1
ATOM 587 O O . ARG A 1 69 ? 20.458 0.675 -15.533 1.00 94.62 69 ARG A O 1
ATOM 594 N N . PHE A 1 70 ? 19.142 1.257 -13.807 1.00 94.06 70 PHE A N 1
ATOM 595 C CA . PHE A 1 70 ? 18.076 1.860 -14.599 1.00 94.06 70 PHE A CA 1
ATOM 596 C C . PHE A 1 70 ? 17.442 3.032 -13.844 1.00 94.06 70 PHE A C 1
ATOM 598 O O . PHE A 1 70 ? 17.595 3.153 -12.631 1.00 94.06 70 PHE A O 1
ATOM 605 N N . ASN A 1 71 ? 16.734 3.899 -14.571 1.00 93.75 71 ASN A N 1
ATOM 606 C CA . ASN A 1 71 ? 15.976 4.985 -13.959 1.00 93.75 71 ASN A CA 1
ATOM 607 C C . ASN A 1 71 ? 14.683 4.422 -13.347 1.00 93.75 71 ASN A C 1
ATOM 609 O O . ASN A 1 71 ? 13.833 3.925 -14.087 1.00 93.75 71 ASN A O 1
ATOM 613 N N . CYS A 1 72 ? 14.562 4.498 -12.019 1.00 93.25 72 CYS A N 1
ATOM 614 C CA . CYS A 1 72 ? 13.401 4.036 -11.260 1.00 93.25 72 CYS A CA 1
ATOM 615 C C . CYS A 1 72 ? 12.108 4.707 -11.742 1.00 93.25 72 CYS A C 1
ATOM 617 O O . CYS A 1 72 ? 11.135 4.018 -12.037 1.00 93.25 72 CYS A O 1
ATOM 619 N N . CYS A 1 73 ? 12.140 6.032 -11.908 1.00 93.81 73 CYS A N 1
ATOM 620 C CA . CYS A 1 73 ? 10.963 6.872 -12.130 1.00 93.81 73 CYS A CA 1
ATOM 621 C C . CYS A 1 73 ? 10.292 6.664 -13.490 1.00 93.81 73 CYS A C 1
ATOM 623 O O . CYS A 1 73 ? 9.110 6.936 -13.656 1.00 93.81 73 CYS A O 1
ATOM 625 N N . ASN A 1 74 ? 10.998 6.061 -14.449 1.00 93.25 74 ASN A N 1
ATOM 626 C CA . ASN A 1 74 ? 10.402 5.662 -15.728 1.00 93.25 74 ASN A CA 1
ATOM 627 C C . ASN A 1 74 ? 9.468 4.446 -15.610 1.00 93.25 74 ASN A C 1
ATOM 629 O O . ASN A 1 74 ? 8.685 4.181 -16.523 1.00 93.25 74 ASN A O 1
ATOM 633 N N . TYR A 1 75 ? 9.606 3.666 -14.537 1.00 92.31 75 TYR A N 1
ATOM 634 C CA . TYR A 1 75 ? 8.871 2.418 -14.323 1.00 92.31 75 TYR A CA 1
ATOM 635 C C . TYR A 1 75 ? 8.072 2.420 -13.021 1.00 92.31 75 TYR A C 1
ATOM 637 O O . TYR A 1 75 ? 7.418 1.421 -12.725 1.00 92.31 75 TYR A O 1
ATOM 645 N N . THR A 1 76 ? 8.122 3.505 -12.249 1.00 91.50 76 THR A N 1
ATOM 646 C CA . THR A 1 76 ? 7.249 3.700 -11.098 1.00 91.50 76 THR A CA 1
ATOM 647 C C . THR A 1 76 ? 6.016 4.507 -11.484 1.00 91.50 76 THR A C 1
ATOM 649 O O . THR A 1 76 ? 6.049 5.357 -12.371 1.00 91.50 76 THR A O 1
ATOM 652 N N . SER A 1 77 ? 4.907 4.241 -10.807 1.00 89.06 77 SER A N 1
ATOM 653 C CA . SER A 1 77 ? 3.708 5.075 -10.854 1.00 89.06 77 SER A CA 1
ATOM 654 C C . SER A 1 77 ? 3.235 5.387 -9.437 1.00 89.06 77 SER A C 1
ATOM 656 O O . SER A 1 77 ? 3.325 4.499 -8.580 1.00 89.06 77 SER A O 1
ATOM 658 N N . PRO A 1 78 ? 2.730 6.607 -9.178 1.00 87.12 78 PRO A N 1
ATOM 659 C CA . PRO A 1 78 ? 2.173 6.950 -7.879 1.00 87.12 78 PRO A CA 1
ATOM 660 C C . PRO A 1 78 ? 0.952 6.076 -7.585 1.00 87.12 78 PRO A C 1
ATOM 662 O O . PRO A 1 78 ? 0.189 5.708 -8.481 1.00 87.12 78 PRO A O 1
ATOM 665 N N . PHE A 1 79 ? 0.794 5.711 -6.320 1.00 82.31 79 PHE A N 1
ATOM 666 C CA . PHE A 1 79 ? -0.252 4.822 -5.848 1.00 82.31 79 PHE A CA 1
ATOM 667 C C . PHE A 1 79 ? -0.666 5.213 -4.427 1.00 82.31 79 PHE A C 1
ATOM 669 O O . PHE A 1 79 ? 0.173 5.300 -3.534 1.00 82.31 79 PHE A O 1
ATOM 676 N N . MET A 1 80 ? -1.956 5.453 -4.201 1.00 79.94 80 MET A N 1
ATOM 677 C CA . MET A 1 80 ? -2.459 5.905 -2.901 1.00 79.94 80 MET A CA 1
ATOM 678 C C . MET A 1 80 ? -2.727 4.713 -1.972 1.00 79.94 80 MET A C 1
ATOM 680 O O . MET A 1 80 ? -3.409 3.762 -2.353 1.00 79.94 80 MET A O 1
ATOM 684 N N . THR A 1 81 ? -2.221 4.766 -0.738 1.00 78.94 81 THR A N 1
ATOM 685 C CA . THR A 1 81 ? -2.465 3.736 0.292 1.00 78.94 81 THR A CA 1
ATOM 686 C C . THR A 1 81 ? -2.905 4.361 1.617 1.00 78.94 81 THR A C 1
ATOM 688 O O . THR A 1 81 ? -2.998 5.580 1.746 1.00 78.94 81 THR A O 1
ATOM 691 N N . THR A 1 82 ? -3.122 3.535 2.646 1.00 75.19 82 THR A N 1
ATOM 692 C CA . THR A 1 82 ? -3.313 3.993 4.037 1.00 75.19 82 THR A CA 1
ATOM 693 C C . THR A 1 82 ? -2.149 4.825 4.575 1.00 75.19 82 THR A C 1
ATOM 695 O O . THR A 1 82 ? -2.317 5.534 5.561 1.00 75.19 82 THR A O 1
ATOM 698 N N . PHE A 1 83 ? -0.977 4.723 3.949 1.00 76.81 83 PHE A N 1
ATOM 699 C CA . PHE A 1 83 ? 0.238 5.446 4.304 1.00 76.81 83 PHE A CA 1
ATOM 700 C C . PHE A 1 83 ? 0.385 6.774 3.529 1.00 76.81 83 PHE A C 1
ATOM 702 O O . PHE A 1 83 ? 1.272 7.559 3.834 1.00 76.81 83 PHE A O 1
ATOM 709 N N . GLY A 1 84 ? -0.495 7.069 2.566 1.00 79.50 84 GLY A N 1
ATOM 710 C CA . GLY A 1 84 ? -0.391 8.239 1.686 1.00 79.50 84 GLY A CA 1
ATOM 711 C C . GLY A 1 84 ? 0.172 7.882 0.307 1.00 79.50 84 GLY A C 1
ATOM 712 O O . GLY A 1 84 ? -0.062 6.772 -0.189 1.00 79.50 84 GLY A O 1
ATOM 713 N N . LYS A 1 85 ? 0.893 8.821 -0.322 1.00 85.06 85 LYS A N 1
ATOM 714 C CA . LYS A 1 85 ? 1.507 8.645 -1.650 1.00 85.06 85 LYS A CA 1
ATOM 715 C C . LYS A 1 85 ? 2.619 7.601 -1.596 1.00 85.06 85 LYS A C 1
ATOM 717 O O . LYS A 1 85 ? 3.624 7.760 -0.911 1.00 85.06 85 LYS A O 1
ATOM 722 N N . CYS A 1 86 ? 2.428 6.520 -2.335 1.00 86.19 86 CYS A N 1
ATOM 723 C CA . CYS A 1 86 ? 3.368 5.414 -2.467 1.00 86.19 86 CYS A CA 1
ATOM 724 C C . CYS A 1 86 ? 3.745 5.238 -3.938 1.00 86.19 86 CYS A C 1
ATOM 726 O O . CYS A 1 86 ? 3.117 5.824 -4.817 1.00 86.19 86 CYS A O 1
ATOM 728 N N . TYR A 1 87 ? 4.737 4.398 -4.222 1.00 89.75 87 TYR A N 1
ATOM 729 C CA . TYR A 1 87 ? 5.170 4.137 -5.592 1.00 89.75 87 TYR A CA 1
ATOM 730 C C . TYR A 1 87 ? 5.106 2.660 -5.925 1.00 89.75 87 TYR A C 1
ATOM 732 O O . TYR A 1 87 ? 5.648 1.819 -5.212 1.00 89.75 87 TYR A O 1
ATOM 740 N N . ALA A 1 88 ? 4.480 2.361 -7.054 1.00 88.88 88 ALA A N 1
ATOM 741 C CA . ALA A 1 88 ? 4.429 1.037 -7.633 1.00 88.88 88 ALA A CA 1
ATOM 742 C C . ALA A 1 88 ? 5.451 0.912 -8.766 1.00 88.88 88 ALA A C 1
ATOM 744 O O . ALA A 1 88 ? 5.287 1.542 -9.805 1.00 88.88 88 ALA A O 1
ATOM 745 N N . LEU A 1 89 ? 6.499 0.114 -8.577 1.00 90.75 89 LEU A N 1
ATOM 746 C CA . LEU A 1 89 ? 7.509 -0.200 -9.584 1.00 90.75 89 LEU A CA 1
ATOM 747 C C . LEU A 1 89 ? 7.075 -1.419 -10.405 1.00 90.75 89 LEU A C 1
ATOM 749 O O . LEU A 1 89 ? 7.040 -2.527 -9.869 1.00 90.75 89 LEU A O 1
ATOM 753 N N . ASP A 1 90 ? 6.823 -1.228 -11.702 1.00 90.00 90 ASP A N 1
ATOM 754 C CA . ASP A 1 90 ? 6.493 -2.301 -12.647 1.00 90.00 90 ASP A CA 1
ATOM 755 C C . ASP A 1 90 ? 7.592 -2.480 -13.705 1.00 90.00 90 ASP A C 1
ATOM 757 O O . ASP A 1 90 ? 7.628 -1.815 -14.745 1.00 90.00 90 ASP A O 1
ATOM 761 N N . LEU A 1 91 ? 8.482 -3.447 -13.471 1.00 89.75 91 LEU A N 1
ATOM 762 C CA . LEU A 1 91 ? 9.550 -3.785 -14.419 1.00 89.75 91 LEU A CA 1
ATOM 763 C C . LEU A 1 91 ? 9.017 -4.465 -15.692 1.00 89.75 91 LEU A C 1
ATOM 765 O O . LEU A 1 91 ? 9.704 -4.483 -16.715 1.00 89.75 91 LEU A O 1
ATOM 769 N N . GLY A 1 92 ? 7.793 -5.007 -15.658 1.00 86.31 92 GLY A N 1
ATOM 770 C CA . GLY A 1 92 ? 7.128 -5.622 -16.806 1.00 86.31 92 GLY A CA 1
ATOM 771 C C . GLY A 1 92 ? 6.809 -4.624 -17.919 1.00 86.31 92 GLY A C 1
ATOM 772 O O . GLY A 1 92 ? 6.781 -5.011 -19.086 1.00 86.31 92 GLY A O 1
ATOM 773 N N . ARG A 1 93 ? 6.664 -3.334 -17.588 1.00 87.38 93 ARG A N 1
ATOM 774 C CA . ARG A 1 93 ? 6.473 -2.247 -18.567 1.00 87.38 93 ARG A CA 1
ATOM 775 C C . ARG A 1 93 ? 7.722 -1.948 -19.394 1.00 87.38 93 ARG A C 1
ATOM 777 O O . ARG A 1 93 ? 7.637 -1.288 -20.430 1.00 87.38 93 ARG A O 1
ATOM 784 N N . SER A 1 94 ? 8.891 -2.407 -18.952 1.00 88.81 94 SER A N 1
ATOM 785 C CA . SER A 1 94 ? 10.134 -2.191 -19.680 1.00 88.81 94 SER A CA 1
ATOM 786 C C . SER A 1 94 ? 10.168 -3.003 -20.966 1.00 88.81 94 SER A C 1
ATOM 788 O O . SER A 1 94 ? 9.930 -4.204 -20.954 1.00 88.81 94 SER A O 1
ATOM 790 N N . LYS A 1 95 ? 10.570 -2.383 -22.080 1.00 88.50 95 LYS A N 1
ATOM 791 C CA . LYS A 1 95 ? 10.863 -3.099 -23.339 1.00 88.50 95 LYS A CA 1
ATOM 792 C C . LYS A 1 95 ? 12.145 -3.941 -23.253 1.00 88.50 95 LYS A C 1
ATOM 794 O O . LYS A 1 95 ? 12.460 -4.693 -24.171 1.00 88.50 95 LYS A O 1
ATOM 799 N N . ARG A 1 96 ? 12.926 -3.787 -22.178 1.00 89.75 96 ARG A N 1
ATOM 800 C CA . ARG A 1 96 ? 14.209 -4.467 -21.992 1.00 89.75 96 ARG A CA 1
ATOM 801 C C . ARG A 1 96 ? 13.973 -5.847 -21.383 1.00 89.75 96 ARG A C 1
ATOM 803 O O . ARG A 1 96 ? 13.594 -5.953 -20.221 1.00 89.75 96 ARG A O 1
ATOM 810 N N . SER A 1 97 ? 14.266 -6.901 -22.143 1.00 87.69 97 SER A N 1
ATOM 811 C CA . SER A 1 97 ? 14.065 -8.301 -21.727 1.00 87.69 97 SER A CA 1
ATOM 812 C C . SER A 1 97 ? 14.734 -8.649 -20.394 1.00 87.69 97 SER A C 1
ATOM 814 O O . SER A 1 97 ? 14.140 -9.343 -19.572 1.00 87.69 97 SER A O 1
ATOM 816 N N . TRP A 1 98 ? 15.930 -8.109 -20.143 1.00 88.75 98 TRP A N 1
ATOM 817 C CA . TRP A 1 98 ? 16.674 -8.330 -18.902 1.00 88.75 98 TRP A CA 1
ATOM 818 C C . TRP A 1 98 ? 16.007 -7.728 -17.662 1.00 88.75 98 TRP A C 1
ATOM 820 O O . TRP A 1 98 ? 16.381 -8.121 -16.573 1.00 88.75 98 TRP A O 1
ATOM 830 N N . MET A 1 99 ? 15.045 -6.806 -17.796 1.00 88.88 99 MET A N 1
ATOM 831 C CA . MET A 1 99 ? 14.262 -6.273 -16.666 1.00 88.88 99 MET A CA 1
ATOM 832 C C . MET A 1 99 ? 12.984 -7.078 -16.408 1.00 88.88 99 MET A C 1
ATOM 834 O O . MET A 1 99 ? 12.409 -7.001 -15.329 1.00 88.88 99 MET A O 1
ATOM 838 N N . GLN A 1 100 ? 12.519 -7.842 -17.397 1.00 87.12 100 GLN A N 1
ATOM 839 C CA . GLN A 1 100 ? 11.247 -8.557 -17.306 1.00 87.12 100 GLN A CA 1
ATOM 840 C C . GLN A 1 100 ? 11.373 -9.919 -16.621 1.00 87.12 100 GLN A C 1
ATOM 842 O O . GLN A 1 100 ? 10.369 -10.459 -16.152 1.00 87.12 100 GLN A O 1
ATOM 847 N N . LYS A 1 101 ? 12.571 -10.515 -16.621 1.00 85.75 101 LYS A N 1
ATOM 848 C CA . LYS A 1 101 ? 12.803 -11.872 -16.122 1.00 85.75 101 LYS A CA 1
ATOM 849 C C . LYS A 1 101 ? 14.129 -11.949 -15.383 1.00 85.75 101 LYS A C 1
ATOM 851 O O . LYS A 1 101 ? 15.168 -11.575 -15.920 1.00 85.75 101 LYS A O 1
ATOM 856 N N . GLN A 1 102 ? 14.082 -12.505 -14.180 1.00 86.94 102 GLN A N 1
ATOM 857 C CA . GLN A 1 102 ? 15.272 -12.899 -13.442 1.00 86.94 102 GLN A CA 1
ATOM 858 C C . GLN A 1 102 ? 15.755 -14.259 -13.965 1.00 86.94 102 GLN A C 1
ATOM 860 O O . GLN A 1 102 ? 14.992 -15.222 -13.974 1.00 86.94 102 GLN A O 1
ATOM 865 N N . THR A 1 103 ? 17.003 -14.334 -14.428 1.00 86.19 103 THR A N 1
ATOM 866 C CA . THR A 1 103 ? 17.580 -15.549 -15.039 1.00 86.19 103 THR A CA 1
ATOM 867 C C . THR A 1 103 ? 18.424 -16.381 -14.077 1.00 86.19 103 THR A C 1
ATOM 869 O O . THR A 1 103 ? 18.714 -17.535 -14.372 1.00 86.19 103 THR A O 1
ATOM 872 N N . ALA A 1 104 ? 18.831 -15.811 -12.943 1.00 89.06 104 ALA A N 1
ATOM 873 C CA . ALA A 1 104 ? 19.656 -16.470 -11.935 1.00 89.06 104 ALA A CA 1
ATOM 874 C C . ALA A 1 104 ? 19.166 -16.119 -10.525 1.00 89.06 104 ALA A C 1
ATOM 876 O O . ALA A 1 104 ? 18.581 -15.059 -10.308 1.00 89.06 104 ALA A O 1
ATOM 877 N N . ALA A 1 105 ? 19.402 -17.004 -9.559 1.00 88.81 105 ALA A N 1
ATOM 878 C CA . ALA A 1 105 ? 19.144 -16.724 -8.150 1.00 88.81 105 ALA A CA 1
ATOM 879 C C . ALA A 1 105 ? 20.255 -15.847 -7.541 1.00 88.81 105 ALA A C 1
ATOM 881 O O . ALA A 1 105 ? 21.363 -15.777 -8.070 1.00 88.81 105 ALA A O 1
ATOM 882 N N . GLY A 1 106 ? 19.962 -15.209 -6.406 1.00 88.38 106 GLY A N 1
ATOM 883 C CA . GLY A 1 106 ? 20.919 -14.397 -5.648 1.00 88.38 106 GLY A CA 1
ATOM 884 C C . GLY A 1 106 ? 20.609 -12.900 -5.656 1.00 88.38 106 GLY A C 1
ATOM 885 O O . GLY A 1 106 ? 19.882 -12.394 -6.512 1.00 88.38 106 GLY A O 1
ATOM 886 N N . ALA A 1 107 ? 21.170 -12.186 -4.677 1.00 86.31 107 ALA A N 1
ATOM 887 C CA . ALA A 1 107 ? 20.892 -10.767 -4.451 1.00 86.31 107 ALA A CA 1
ATOM 888 C C . ALA A 1 107 ? 21.355 -9.865 -5.609 1.00 86.31 107 ALA A C 1
ATOM 890 O O . ALA A 1 107 ? 20.743 -8.827 -5.849 1.00 86.31 107 ALA A O 1
ATOM 891 N N . ASP A 1 108 ? 22.400 -10.258 -6.343 1.00 86.94 108 ASP A N 1
ATOM 892 C CA . ASP A 1 108 ? 22.941 -9.487 -7.475 1.00 86.94 108 ASP A CA 1
ATOM 893 C C . ASP A 1 108 ? 22.164 -9.700 -8.778 1.00 86.94 108 ASP A C 1
ATOM 895 O O . ASP A 1 108 ? 22.135 -8.826 -9.645 1.00 86.94 108 ASP A O 1
ATOM 899 N N . ALA A 1 109 ? 21.493 -10.848 -8.900 1.00 89.44 109 ALA A N 1
ATOM 900 C CA . ALA A 1 109 ? 20.630 -11.167 -10.032 1.00 89.44 109 ALA A CA 1
ATOM 901 C C . ALA A 1 109 ? 19.211 -10.584 -9.884 1.00 89.44 109 ALA A C 1
ATOM 903 O O . ALA A 1 109 ? 18.478 -10.500 -10.870 1.00 89.44 109 ALA A O 1
ATOM 904 N N . GLY A 1 110 ? 18.825 -10.197 -8.666 1.00 90.44 110 GLY A N 1
ATOM 905 C CA . GLY A 1 110 ? 17.518 -9.630 -8.349 1.00 90.44 110 GLY A CA 1
ATOM 906 C C . GLY A 1 110 ? 17.440 -8.109 -8.499 1.00 90.44 110 GLY A C 1
ATOM 907 O O . GLY A 1 110 ? 18.297 -7.457 -9.101 1.00 90.44 110 GLY A O 1
ATOM 908 N N . LEU A 1 111 ? 16.373 -7.554 -7.926 1.00 92.56 111 LEU A N 1
ATOM 909 C CA . LEU A 1 111 ? 16.137 -6.119 -7.811 1.00 92.56 111 LEU A CA 1
ATOM 910 C C . LEU A 1 111 ? 16.868 -5.558 -6.587 1.00 92.56 111 LEU A C 1
ATOM 912 O O . LEU A 1 111 ? 16.731 -6.073 -5.480 1.00 92.56 111 LEU A O 1
ATOM 916 N N . GLN A 1 112 ? 17.609 -4.474 -6.785 1.00 93.56 112 GLN A N 1
ATOM 917 C CA . GLN A 1 112 ? 18.264 -3.716 -5.727 1.00 93.56 112 GLN A CA 1
ATOM 918 C C . GLN A 1 112 ? 17.813 -2.262 -5.814 1.00 93.56 112 GLN A C 1
ATOM 920 O O . GLN A 1 112 ? 17.899 -1.645 -6.879 1.00 93.56 112 GLN A O 1
ATOM 925 N N . ILE A 1 113 ? 17.345 -1.721 -4.692 1.00 94.12 113 ILE A N 1
ATOM 926 C CA . ILE A 1 113 ? 16.876 -0.341 -4.591 1.00 94.12 113 ILE A CA 1
ATOM 927 C C . ILE A 1 113 ? 17.564 0.314 -3.398 1.00 94.12 113 ILE A C 1
ATOM 929 O O . ILE A 1 113 ? 17.628 -0.266 -2.316 1.00 94.12 113 ILE A O 1
ATOM 933 N N . ILE A 1 114 ? 18.079 1.520 -3.609 1.00 93.81 114 ILE A N 1
ATOM 934 C CA . ILE A 1 114 ? 18.546 2.414 -2.553 1.00 93.81 114 ILE A CA 1
ATOM 935 C C . ILE A 1 114 ? 17.553 3.565 -2.482 1.00 93.81 114 ILE A C 1
ATOM 937 O O . ILE A 1 114 ? 17.363 4.289 -3.466 1.00 93.81 114 ILE A O 1
ATOM 941 N N . LEU A 1 115 ? 16.929 3.696 -1.318 1.00 92.38 115 LEU A N 1
ATOM 942 C CA . LEU A 1 115 ? 15.934 4.715 -1.024 1.00 92.38 115 LEU A CA 1
ATOM 943 C C . LEU A 1 115 ? 16.511 5.740 -0.050 1.00 92.38 115 LEU A C 1
ATOM 945 O O . LEU A 1 115 ? 17.302 5.388 0.827 1.00 92.38 115 LEU A O 1
ATOM 949 N N . ASP A 1 116 ? 16.092 6.988 -0.202 1.00 89.44 116 ASP A N 1
ATOM 950 C CA . ASP A 1 116 ? 16.378 8.066 0.736 1.00 89.44 116 ASP A CA 1
ATOM 951 C C . ASP A 1 116 ? 15.136 8.368 1.569 1.00 89.44 116 ASP A C 1
ATOM 953 O O . ASP A 1 116 ? 14.070 8.668 1.035 1.00 89.44 116 ASP A O 1
ATOM 957 N N . ALA A 1 117 ? 15.269 8.214 2.885 1.00 82.50 117 ALA A N 1
ATOM 958 C CA . ALA A 1 117 ? 14.167 8.391 3.821 1.00 82.50 117 ALA A CA 1
ATOM 959 C C . ALA A 1 117 ? 13.901 9.862 4.161 1.00 82.50 117 ALA A C 1
ATOM 961 O O . ALA A 1 117 ? 12.882 10.123 4.792 1.00 82.50 117 ALA A O 1
ATOM 962 N N . GLN A 1 118 ? 14.798 10.795 3.805 1.00 80.25 118 GLN A N 1
ATOM 963 C CA . GLN A 1 118 ? 14.659 12.234 4.093 1.00 80.25 118 GLN A CA 1
ATOM 964 C C . GLN A 1 118 ? 14.152 12.492 5.522 1.00 80.25 118 GLN A C 1
ATOM 966 O O . GLN A 1 118 ? 13.057 12.999 5.770 1.00 80.25 118 GLN A O 1
ATOM 971 N N . SER A 1 119 ? 14.927 12.001 6.495 1.00 70.12 119 SER A N 1
ATOM 972 C CA . SER A 1 119 ? 14.525 11.964 7.911 1.00 70.12 119 SER A CA 1
ATOM 973 C C . SER A 1 119 ? 14.387 13.357 8.543 1.00 70.12 119 SER A C 1
ATOM 975 O O . SER A 1 119 ? 13.832 13.486 9.629 1.00 70.12 119 SER A O 1
ATOM 977 N N . ASP A 1 120 ? 14.894 14.382 7.868 1.00 69.81 120 ASP A N 1
ATOM 978 C CA . ASP A 1 120 ? 14.867 15.796 8.225 1.00 69.81 120 ASP A CA 1
ATOM 979 C C . ASP A 1 120 ? 13.498 16.467 8.019 1.00 69.81 120 ASP A C 1
ATOM 981 O O . ASP A 1 120 ? 13.143 17.350 8.797 1.00 69.81 120 ASP A O 1
ATOM 985 N N . GLU A 1 121 ? 12.683 16.000 7.069 1.00 65.81 121 GLU A N 1
ATOM 986 C CA . GLU A 1 121 ? 11.312 16.495 6.828 1.00 65.81 121 GLU A CA 1
ATOM 987 C C . GLU A 1 121 ? 10.254 15.743 7.668 1.00 65.81 121 GLU A C 1
ATOM 989 O O . GLU A 1 121 ? 9.048 15.795 7.418 1.00 65.81 121 GLU A O 1
ATOM 994 N N . GLN A 1 122 ? 10.692 15.019 8.704 1.00 62.50 122 GLN A N 1
ATOM 995 C CA . GLN A 1 122 ? 9.803 14.287 9.600 1.00 62.50 122 GLN A CA 1
ATOM 996 C C . GLN A 1 122 ? 8.956 15.240 10.457 1.00 62.50 122 GLN A C 1
ATOM 998 O O . GLN A 1 122 ? 9.475 16.083 11.192 1.00 62.50 122 GLN A O 1
ATOM 1003 N N . LEU A 1 123 ? 7.634 15.028 10.458 1.00 60.84 123 LEU A N 1
ATOM 1004 C CA . LEU A 1 123 ? 6.733 15.661 11.420 1.00 60.84 123 LEU A CA 1
ATOM 1005 C C . LEU A 1 123 ? 7.086 15.173 12.828 1.00 60.84 123 LEU A C 1
ATOM 1007 O O . LEU A 1 123 ? 6.800 14.040 13.212 1.00 60.84 123 LEU A O 1
ATOM 1011 N N . THR A 1 124 ? 7.750 16.032 13.595 1.00 52.25 124 THR A N 1
ATOM 1012 C CA . THR A 1 124 ? 8.254 15.720 14.938 1.00 52.25 124 THR A CA 1
ATOM 1013 C C . THR A 1 124 ? 7.171 15.764 16.018 1.00 52.25 124 THR A C 1
ATOM 1015 O O . THR A 1 124 ? 7.448 15.406 17.161 1.00 52.25 124 THR A O 1
ATOM 1018 N N . GLN A 1 125 ? 5.939 16.180 15.692 1.00 51.72 125 GLN A N 1
ATOM 1019 C CA . GLN A 1 125 ? 4.878 16.386 16.680 1.00 51.72 125 GLN A CA 1
ATOM 1020 C C . GLN A 1 125 ? 3.502 15.922 16.185 1.00 51.72 125 GLN A C 1
ATOM 1022 O O . GLN A 1 125 ? 2.937 16.472 15.245 1.00 51.72 125 GLN A O 1
ATOM 1027 N N . GLY A 1 126 ? 2.938 14.930 16.876 1.00 45.44 126 GLY A N 1
ATOM 1028 C CA . GLY A 1 126 ? 1.542 14.516 16.757 1.00 45.44 126 GLY A CA 1
ATOM 1029 C C . GLY A 1 126 ? 1.152 13.616 17.932 1.00 45.44 126 GLY A C 1
ATOM 1030 O O . GLY A 1 126 ? 1.989 12.871 18.435 1.00 45.44 126 GLY A O 1
ATOM 1031 N N . SER A 1 127 ? -0.103 13.695 18.381 1.00 42.00 127 SER A N 1
ATOM 1032 C CA . SER A 1 127 ? -0.697 12.894 19.471 1.00 42.00 127 SER A CA 1
ATOM 1033 C C . SER A 1 127 ? -0.603 11.376 19.231 1.00 42.00 127 SER A C 1
ATOM 1035 O O . SER A 1 127 ? -0.193 10.963 18.161 1.00 42.00 127 SER A O 1
ATOM 1037 N N . ALA A 1 128 ? -1.018 10.529 20.184 1.00 41.91 128 ALA A N 1
ATOM 1038 C CA . ALA A 1 128 ? -0.894 9.057 20.159 1.00 41.91 128 ALA A CA 1
ATOM 1039 C C . ALA A 1 128 ? -1.334 8.321 18.862 1.00 41.91 128 ALA A C 1
ATOM 1041 O O . ALA A 1 128 ? -0.955 7.170 18.670 1.00 41.91 128 ALA A O 1
ATOM 1042 N N . ALA A 1 129 ? -2.080 8.961 17.952 1.00 43.09 129 ALA A N 1
ATOM 1043 C CA . ALA A 1 129 ? -2.368 8.445 16.606 1.00 43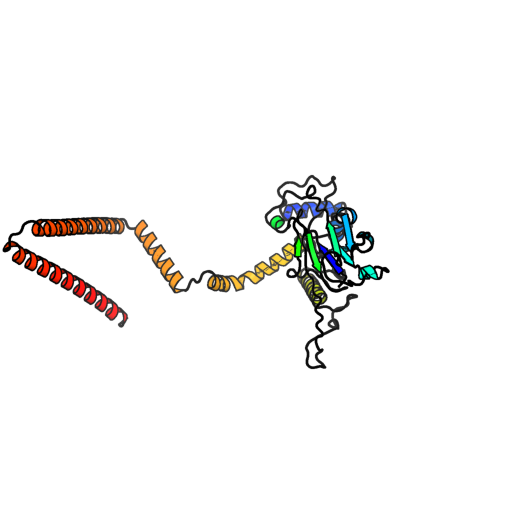.09 129 ALA A CA 1
ATOM 1044 C C . ALA A 1 129 ? -1.179 8.557 15.618 1.00 43.09 129 ALA A C 1
ATOM 1046 O O . ALA A 1 129 ? -1.148 7.862 14.608 1.00 43.09 129 ALA A O 1
ATOM 1047 N N . SER A 1 130 ? -0.181 9.395 15.915 1.00 43.53 130 SER A N 1
ATOM 1048 C CA . SER A 1 130 ? 1.095 9.527 15.195 1.00 43.53 130 SER A CA 1
ATOM 1049 C C . SER A 1 130 ? 2.070 8.380 15.488 1.00 43.53 130 SER A C 1
ATOM 1051 O O . SER A 1 130 ? 3.028 8.175 14.748 1.00 43.53 130 SER A O 1
ATOM 1053 N N . ALA A 1 131 ? 1.801 7.580 16.526 1.00 38.88 131 ALA A N 1
ATOM 1054 C CA . ALA A 1 131 ? 2.557 6.367 16.827 1.00 38.88 131 ALA A CA 1
ATOM 1055 C C . ALA A 1 131 ? 2.374 5.265 15.761 1.00 38.88 131 ALA A C 1
ATOM 1057 O O . ALA A 1 131 ? 3.068 4.254 15.807 1.00 38.88 131 ALA A O 1
ATOM 1058 N N . ALA A 1 132 ? 1.460 5.456 14.799 1.00 48.22 132 ALA A N 1
ATOM 1059 C CA . ALA A 1 132 ? 1.276 4.582 13.642 1.00 48.22 132 ALA A CA 1
ATOM 1060 C C . ALA A 1 132 ? 2.266 4.856 12.488 1.00 48.22 132 ALA A C 1
ATOM 1062 O O . ALA A 1 132 ? 2.276 4.108 11.510 1.00 48.22 132 ALA A O 1
ATOM 1063 N N . TYR A 1 133 ? 3.087 5.910 12.570 1.00 55.47 133 TYR A N 1
ATOM 1064 C CA . TYR A 1 133 ? 4.090 6.210 11.549 1.00 55.47 133 TYR A CA 1
ATOM 1065 C C . TYR A 1 133 ? 5.397 5.475 11.858 1.00 55.47 133 TYR A C 1
ATOM 1067 O O . TYR A 1 133 ? 6.194 5.900 12.694 1.00 55.47 133 TYR A O 1
ATOM 1075 N N . GLU A 1 134 ? 5.625 4.359 11.167 1.00 59.97 134 GLU A N 1
ATOM 1076 C CA . GLU A 1 134 ? 6.888 3.624 11.240 1.00 59.97 134 GLU A CA 1
ATOM 1077 C C . GLU A 1 134 ? 8.036 4.477 10.662 1.00 59.97 134 GLU A C 1
ATOM 1079 O O . GLU A 1 134 ? 7.916 5.109 9.610 1.00 59.97 134 GLU A O 1
ATOM 1084 N N . ASN A 1 135 ? 9.178 4.516 11.356 1.00 69.81 135 ASN A N 1
ATOM 1085 C CA . ASN A 1 135 ? 10.406 5.104 10.818 1.00 69.81 135 ASN A CA 1
ATOM 1086 C C . ASN A 1 135 ? 11.004 4.127 9.789 1.00 69.81 135 ASN A C 1
ATOM 1088 O O . ASN A 1 135 ? 11.721 3.197 10.167 1.00 69.81 135 ASN A O 1
ATOM 1092 N N . GLY A 1 136 ? 10.716 4.328 8.501 1.00 79.69 136 GLY A N 1
ATOM 1093 C CA . GLY A 1 136 ? 11.285 3.529 7.415 1.00 79.69 136 GLY A CA 1
ATOM 1094 C C . GLY A 1 136 ? 10.354 3.335 6.230 1.00 79.69 136 GLY A C 1
ATOM 1095 O O . GLY A 1 136 ? 9.349 4.022 6.088 1.00 79.69 136 GLY A O 1
ATOM 1096 N N . PHE A 1 137 ? 10.713 2.391 5.371 1.00 85.69 137 PHE A N 1
ATOM 1097 C CA . PHE A 1 137 ? 9.944 2.032 4.186 1.00 85.69 137 PHE A CA 1
ATOM 1098 C C . PHE A 1 137 ? 9.209 0.729 4.422 1.00 85.69 137 PHE A C 1
ATOM 1100 O O . PHE A 1 137 ? 9.781 -0.201 4.985 1.00 85.69 137 PHE A O 1
ATOM 1107 N N . ARG A 1 138 ? 7.983 0.617 3.923 1.00 85.62 138 ARG A N 1
ATOM 1108 C CA . ARG A 1 138 ? 7.268 -0.656 3.883 1.00 85.62 138 ARG A CA 1
ATOM 1109 C C . ARG A 1 138 ? 7.013 -1.026 2.441 1.00 85.62 138 ARG A C 1
ATOM 1111 O O . ARG A 1 138 ? 6.460 -0.220 1.702 1.00 85.62 138 ARG A O 1
ATOM 1118 N N . TYR A 1 139 ? 7.411 -2.216 2.018 1.00 87.94 139 TYR A N 1
ATOM 1119 C CA . TYR A 1 139 ? 7.205 -2.640 0.640 1.00 87.94 139 TYR A CA 1
ATOM 1120 C C . TYR A 1 139 ? 6.448 -3.961 0.545 1.00 87.94 139 TYR A C 1
ATOM 1122 O O . TYR A 1 139 ? 6.479 -4.790 1.455 1.00 87.94 139 TYR A O 1
ATOM 1130 N N . TYR A 1 140 ? 5.763 -4.133 -0.581 1.00 86.69 140 TYR A N 1
ATOM 1131 C CA . TYR A 1 140 ? 4.929 -5.283 -0.903 1.00 86.69 140 TYR A CA 1
ATOM 1132 C C . TYR A 1 140 ? 5.334 -5.844 -2.261 1.00 86.69 140 TYR A C 1
ATOM 1134 O O . TYR A 1 140 ? 5.639 -5.088 -3.188 1.00 86.69 140 TYR A O 1
ATOM 1142 N N . VAL A 1 141 ? 5.283 -7.167 -2.389 1.00 85.31 141 VAL A N 1
ATOM 1143 C CA . VAL A 1 141 ? 5.535 -7.880 -3.644 1.00 85.31 141 VAL A CA 1
ATOM 1144 C C . VAL A 1 141 ? 4.259 -8.593 -4.038 1.00 85.31 141 VAL A C 1
ATOM 1146 O O . VAL A 1 141 ? 3.782 -9.446 -3.298 1.00 85.31 141 VAL A O 1
ATOM 1149 N N . HIS A 1 142 ? 3.705 -8.261 -5.198 1.00 81.56 142 HIS A N 1
ATOM 1150 C CA . HIS A 1 142 ? 2.442 -8.849 -5.632 1.00 81.56 142 HIS A CA 1
ATOM 1151 C C . HIS A 1 142 ? 2.375 -9.026 -7.151 1.00 81.56 142 HIS A C 1
ATOM 1153 O O . HIS A 1 142 ? 3.281 -8.656 -7.906 1.00 81.56 142 HIS A O 1
ATOM 1159 N N . ALA A 1 143 ? 1.304 -9.674 -7.606 1.00 78.69 143 ALA A N 1
ATOM 1160 C CA . ALA A 1 143 ? 1.026 -9.841 -9.023 1.00 78.69 143 ALA A CA 1
ATOM 1161 C C . ALA A 1 143 ? 0.556 -8.519 -9.651 1.00 78.69 143 ALA A C 1
ATOM 1163 O O . ALA A 1 143 ? 0.001 -7.656 -8.979 1.00 78.69 143 ALA A O 1
ATOM 1164 N N . ASN A 1 144 ? 0.758 -8.351 -10.957 1.00 77.69 144 ASN A N 1
ATOM 1165 C CA . ASN A 1 144 ? 0.289 -7.141 -11.631 1.00 77.69 144 ASN A CA 1
ATOM 1166 C C . ASN A 1 144 ? -1.248 -7.028 -11.549 1.00 77.69 144 ASN A C 1
ATOM 1168 O O . ASN A 1 144 ? -1.940 -8.047 -11.563 1.00 77.69 144 ASN A O 1
ATOM 1172 N N . ASN A 1 145 ? -1.769 -5.801 -11.492 1.00 73.50 145 ASN A N 1
ATOM 1173 C CA . ASN A 1 145 ? -3.197 -5.474 -11.395 1.00 73.50 145 ASN A CA 1
ATOM 1174 C C . ASN A 1 145 ? -3.941 -6.052 -10.166 1.00 73.50 145 ASN A C 1
ATOM 1176 O O . ASN A 1 145 ? -5.171 -6.140 -10.173 1.00 73.50 145 ASN A O 1
ATOM 1180 N N . THR A 1 146 ? -3.227 -6.431 -9.101 1.00 74.38 146 THR A N 1
ATOM 1181 C CA . THR A 1 146 ? -3.820 -6.775 -7.796 1.00 74.38 146 THR A CA 1
ATOM 1182 C C . THR A 1 146 ? -3.450 -5.726 -6.752 1.00 74.38 146 THR A C 1
ATOM 1184 O O . THR A 1 146 ? -2.362 -5.163 -6.813 1.00 74.38 146 THR A O 1
ATOM 1187 N N . LEU A 1 147 ? -4.308 -5.470 -5.765 1.00 72.62 147 LEU A N 1
ATOM 1188 C CA . LEU A 1 147 ? -3.941 -4.617 -4.628 1.00 72.62 147 LEU A CA 1
ATOM 1189 C C . LEU A 1 147 ? -3.000 -5.357 -3.671 1.00 72.62 147 LEU A C 1
ATOM 1191 O O . LEU A 1 147 ? -3.232 -6.522 -3.357 1.00 72.62 147 LEU A O 1
ATOM 1195 N N . ALA A 1 148 ? -1.963 -4.668 -3.193 1.00 61.81 148 ALA A N 1
ATOM 1196 C CA . ALA A 1 148 ? -0.910 -5.258 -2.359 1.00 61.81 148 ALA A CA 1
ATOM 1197 C C . ALA A 1 148 ? -1.090 -5.066 -0.851 1.00 61.81 148 ALA A C 1
ATOM 1199 O O . ALA A 1 148 ? -0.544 -5.822 -0.057 1.00 61.81 148 ALA A O 1
ATOM 1200 N N . TYR A 1 149 ? -1.795 -4.012 -0.440 1.00 64.06 149 TYR A N 1
ATOM 1201 C CA . TYR A 1 149 ? -1.805 -3.548 0.948 1.00 64.06 149 TYR A CA 1
ATOM 1202 C C . TYR A 1 149 ? -3.019 -4.101 1.713 1.00 64.06 149 TYR A C 1
ATOM 1204 O O . TYR A 1 149 ? -3.812 -3.383 2.313 1.00 64.06 149 TYR A O 1
ATOM 1212 N N . LEU A 1 150 ? -3.174 -5.424 1.717 1.00 56.75 150 LEU A N 1
ATOM 1213 C CA . LEU A 1 150 ? -3.893 -6.076 2.809 1.00 56.75 150 LEU A CA 1
ATOM 1214 C C . LEU A 1 150 ? -2.889 -6.131 3.966 1.00 56.75 150 LEU A C 1
ATOM 1216 O O . LEU A 1 150 ? -1.787 -6.635 3.784 1.00 56.75 150 LEU A O 1
ATOM 1220 N N . ASN A 1 151 ? -3.225 -5.541 5.115 1.00 50.03 151 ASN A N 1
ATOM 1221 C CA . ASN A 1 151 ? -2.322 -5.161 6.221 1.00 50.03 151 ASN A CA 1
ATOM 1222 C C . ASN A 1 151 ? -1.389 -6.259 6.811 1.00 50.03 151 ASN A C 1
ATOM 1224 O O . ASN A 1 151 ? -0.667 -5.991 7.771 1.00 50.03 151 ASN A O 1
ATOM 1228 N N . SER A 1 152 ? -1.355 -7.463 6.243 1.00 53.66 152 SER A N 1
ATOM 1229 C CA . SER A 1 152 ? -0.616 -8.650 6.674 1.00 53.66 152 SER A CA 1
ATOM 1230 C C . SER A 1 152 ? 0.594 -9.054 5.807 1.00 53.66 152 SER A C 1
ATOM 1232 O O . SER A 1 152 ? 1.291 -9.981 6.203 1.00 53.66 152 SER A O 1
ATOM 1234 N N . GLU A 1 153 ? 0.891 -8.398 4.673 1.00 66.12 153 GLU A N 1
ATOM 1235 C CA . GLU A 1 153 ? 1.930 -8.890 3.724 1.00 66.12 153 GLU A CA 1
ATOM 1236 C C . GLU A 1 153 ? 3.125 -7.946 3.474 1.00 66.12 153 GLU A C 1
ATOM 1238 O O . GLU A 1 153 ? 4.018 -8.256 2.687 1.00 66.12 153 GLU A O 1
ATOM 1243 N N . GLY A 1 154 ? 3.170 -6.784 4.127 1.00 76.81 154 GLY A N 1
ATOM 1244 C CA . GLY A 1 154 ? 4.241 -5.804 3.901 1.00 76.81 154 GLY A CA 1
ATOM 1245 C C . GLY A 1 154 ? 5.492 -6.059 4.738 1.00 76.81 154 GLY A C 1
ATOM 1246 O O . GLY A 1 154 ? 5.379 -6.313 5.935 1.00 76.81 154 GLY A O 1
ATOM 1247 N N . ILE A 1 155 ? 6.667 -5.895 4.128 1.00 84.25 155 ILE A N 1
ATOM 1248 C CA . ILE A 1 155 ? 7.976 -5.962 4.789 1.00 84.25 155 ILE A CA 1
ATOM 1249 C C . ILE A 1 155 ? 8.436 -4.540 5.113 1.00 84.25 155 ILE A C 1
ATOM 1251 O O . ILE A 1 155 ? 8.563 -3.713 4.209 1.00 84.25 155 ILE A O 1
ATOM 1255 N N . SER A 1 156 ? 8.712 -4.263 6.387 1.00 86.06 156 SER A N 1
ATOM 1256 C CA . SER A 1 156 ? 9.244 -2.971 6.835 1.00 86.06 156 SER A CA 1
ATOM 1257 C C . SER A 1 156 ? 10.778 -2.976 6.858 1.00 86.06 156 SER A C 1
ATOM 1259 O O . SER A 1 156 ? 11.415 -3.959 7.238 1.00 86.06 156 SER A O 1
ATOM 1261 N N . VAL A 1 157 ? 11.381 -1.865 6.438 1.00 88.50 157 VAL A N 1
ATOM 1262 C CA . VAL A 1 157 ? 12.826 -1.650 6.329 1.00 88.50 157 VAL A CA 1
ATOM 1263 C C . VAL A 1 157 ? 13.174 -0.321 6.981 1.00 88.50 157 VAL A C 1
ATOM 1265 O O . VAL A 1 157 ? 12.756 0.741 6.520 1.00 88.50 157 VAL A O 1
ATOM 1268 N N . SER A 1 158 ? 13.965 -0.378 8.048 1.00 87.38 158 SER A N 1
ATOM 1269 C CA . SER A 1 158 ? 14.439 0.821 8.735 1.00 87.38 158 SER A CA 1
ATOM 1270 C C . SER A 1 158 ? 15.534 1.539 7.932 1.00 87.38 158 SER A C 1
ATOM 1272 O O . SER A 1 158 ? 16.360 0.876 7.293 1.00 87.38 158 SER A O 1
ATOM 1274 N N . PRO A 1 159 ? 15.601 2.882 7.987 1.00 88.69 159 PRO A N 1
ATOM 1275 C CA . PRO A 1 159 ? 16.689 3.640 7.380 1.00 88.69 159 PRO A CA 1
ATOM 1276 C C . PRO A 1 159 ? 18.046 3.230 7.969 1.00 88.69 159 PRO A C 1
ATOM 1278 O O . PRO A 1 159 ? 18.137 2.853 9.135 1.00 88.69 159 PRO A O 1
ATOM 1281 N N . GLY A 1 160 ? 19.106 3.301 7.162 1.00 87.94 160 GLY A N 1
ATOM 1282 C CA . GLY A 1 160 ? 20.464 2.924 7.578 1.00 87.94 160 GLY A CA 1
ATOM 1283 C C . GLY A 1 160 ? 20.757 1.418 7.561 1.00 87.94 160 GLY A C 1
ATOM 1284 O O . GLY A 1 160 ? 21.903 1.024 7.766 1.00 87.94 160 GLY A O 1
ATOM 1285 N N . PHE A 1 161 ? 19.766 0.575 7.260 1.00 88.69 161 PHE A N 1
ATOM 1286 C CA . PHE A 1 161 ? 19.935 -0.872 7.137 1.00 88.69 161 PHE A CA 1
ATOM 1287 C C . PHE A 1 161 ? 19.737 -1.350 5.699 1.00 88.69 161 PHE A C 1
ATOM 1289 O O . PHE A 1 161 ? 18.972 -0.779 4.923 1.00 88.69 161 PHE A O 1
ATOM 1296 N N . ARG A 1 162 ? 20.404 -2.457 5.351 1.00 89.19 162 ARG A N 1
ATOM 1297 C CA . ARG A 1 162 ? 20.167 -3.191 4.104 1.00 89.19 162 ARG A CA 1
ATOM 1298 C C . ARG A 1 162 ? 19.321 -4.423 4.403 1.00 89.19 162 ARG A C 1
ATOM 1300 O O . ARG A 1 162 ? 19.791 -5.338 5.073 1.00 89.19 162 ARG A O 1
ATOM 1307 N N . SER A 1 163 ? 18.095 -4.449 3.887 1.00 91.25 163 SER A N 1
ATOM 1308 C CA . SER A 1 163 ? 17.220 -5.621 3.969 1.00 91.25 163 SER A CA 1
ATOM 1309 C C . SER A 1 163 ? 17.390 -6.501 2.732 1.00 91.25 163 SER A C 1
ATOM 1311 O O . SER A 1 163 ? 17.413 -6.004 1.605 1.00 91.25 163 SER A O 1
ATOM 1313 N N . TYR A 1 164 ? 17.520 -7.809 2.945 1.00 90.75 164 TYR A N 1
ATOM 1314 C CA . TYR A 1 164 ? 17.504 -8.814 1.888 1.00 90.75 164 TYR A CA 1
ATOM 1315 C C . TYR A 1 164 ? 16.246 -9.651 2.047 1.00 90.75 164 TYR A C 1
ATOM 1317 O O . TYR A 1 164 ? 15.952 -10.135 3.139 1.00 90.75 164 TYR A O 1
ATOM 1325 N N . SER A 1 165 ? 15.511 -9.856 0.962 1.00 89.56 165 SER A N 1
ATOM 1326 C CA . SER A 1 165 ? 14.303 -10.673 1.001 1.00 89.56 165 SER A CA 1
ATOM 1327 C C . SER A 1 165 ? 14.318 -11.672 -0.136 1.00 89.56 165 SER A C 1
ATOM 1329 O O . SER A 1 165 ? 14.332 -11.317 -1.314 1.00 89.56 165 SER A O 1
ATOM 1331 N N . ALA A 1 166 ? 14.384 -12.943 0.249 1.00 89.25 166 ALA A N 1
ATOM 1332 C CA . ALA A 1 166 ? 14.278 -14.056 -0.671 1.00 89.25 166 ALA A CA 1
ATOM 1333 C C . ALA A 1 166 ? 12.807 -14.235 -1.047 1.00 89.25 166 ALA A C 1
ATOM 1335 O O . ALA A 1 166 ? 11.953 -14.384 -0.176 1.00 89.25 166 ALA A O 1
ATOM 1336 N N . ILE A 1 167 ? 12.518 -14.208 -2.345 1.00 86.50 167 ILE A N 1
ATOM 1337 C CA . ILE A 1 167 ? 11.155 -14.302 -2.866 1.00 86.50 167 ILE A CA 1
ATOM 1338 C C . ILE A 1 167 ? 11.046 -15.578 -3.684 1.00 86.50 167 ILE A C 1
ATOM 1340 O O . ILE A 1 167 ? 11.863 -15.827 -4.571 1.00 86.50 167 ILE A O 1
ATOM 1344 N N . SER A 1 168 ? 10.015 -16.367 -3.394 1.00 85.81 168 SER A N 1
ATOM 1345 C CA . SER A 1 168 ? 9.634 -17.537 -4.177 1.00 85.81 168 SER A CA 1
ATOM 1346 C C . SER A 1 168 ? 8.234 -17.333 -4.741 1.00 85.81 168 SER A C 1
ATOM 1348 O O . SER A 1 168 ? 7.319 -16.926 -4.027 1.00 85.81 168 SER A O 1
ATOM 1350 N N . SER A 1 169 ? 8.072 -17.600 -6.034 1.00 83.38 169 SER A N 1
ATOM 1351 C CA . SER A 1 169 ? 6.798 -17.432 -6.726 1.00 83.38 169 SER A CA 1
ATOM 1352 C C . SER A 1 169 ? 6.006 -18.732 -6.699 1.00 83.38 169 SER A C 1
ATOM 1354 O O . SER A 1 169 ? 6.334 -19.659 -7.436 1.00 83.38 169 SER A O 1
ATOM 1356 N N . ASN A 1 170 ? 4.907 -18.759 -5.949 1.00 84.44 170 ASN A N 1
ATOM 1357 C CA . ASN A 1 170 ? 3.942 -19.856 -5.982 1.00 84.44 170 ASN A CA 1
ATOM 1358 C C . ASN A 1 170 ? 2.719 -19.446 -6.811 1.00 84.44 170 ASN A C 1
ATOM 1360 O O . ASN A 1 170 ? 2.189 -18.348 -6.640 1.00 84.44 170 ASN A O 1
ATOM 1364 N N . ARG A 1 171 ? 2.264 -20.320 -7.715 1.00 86.56 171 ARG A N 1
ATOM 1365 C CA . ARG A 1 171 ? 1.043 -20.112 -8.505 1.00 86.56 171 ARG A CA 1
ATOM 1366 C C . ARG A 1 171 ? 0.023 -21.176 -8.130 1.00 86.56 171 ARG A C 1
ATOM 1368 O O . ARG A 1 171 ? 0.238 -22.350 -8.407 1.00 86.56 171 ARG A O 1
ATOM 1375 N N . TYR A 1 172 ? -1.089 -20.740 -7.553 1.00 85.31 172 TYR A N 1
ATOM 1376 C CA . TYR A 1 172 ? -2.234 -21.594 -7.260 1.00 85.31 172 TYR A CA 1
ATOM 1377 C C . TYR A 1 172 ? -3.286 -21.411 -8.352 1.00 85.31 172 TYR A C 1
ATOM 1379 O O . TYR A 1 172 ? -3.611 -20.282 -8.719 1.00 85.31 172 TYR A O 1
ATOM 1387 N N . ILE A 1 173 ? -3.786 -22.520 -8.891 1.00 88.62 173 ILE A N 1
ATOM 1388 C CA . ILE A 1 173 ? -4.917 -22.543 -9.820 1.00 88.62 173 ILE A CA 1
ATOM 1389 C C . ILE A 1 173 ? -6.049 -23.225 -9.060 1.00 88.62 173 ILE A C 1
ATOM 1391 O O . ILE A 1 173 ? -5.931 -24.395 -8.706 1.00 88.62 173 ILE A O 1
ATOM 1395 N N . LEU A 1 174 ? -7.086 -22.457 -8.733 1.00 90.12 174 LEU A N 1
ATOM 1396 C CA . LEU A 1 174 ? -8.272 -22.947 -8.036 1.00 90.12 174 LEU A CA 1
ATOM 1397 C C . LEU A 1 174 ? -9.351 -23.273 -9.068 1.00 90.12 174 LEU A C 1
ATOM 1399 O O . LEU A 1 174 ? -9.459 -22.575 -10.075 1.00 90.12 174 LEU A O 1
ATOM 1403 N N . LEU A 1 175 ? -10.130 -24.320 -8.809 1.00 92.50 175 LEU A N 1
ATOM 1404 C CA . LEU A 1 175 ? -11.196 -24.755 -9.707 1.00 92.50 175 LEU A CA 1
ATOM 1405 C C . LEU A 1 175 ? -12.464 -23.903 -9.503 1.00 92.50 175 LEU A C 1
ATOM 1407 O O . LEU A 1 175 ? -12.743 -23.487 -8.367 1.00 92.50 175 LEU A O 1
ATOM 1411 N N . PRO A 1 176 ? -13.219 -23.612 -10.575 1.00 92.06 176 PRO A N 1
ATOM 1412 C CA . PRO A 1 176 ? -14.523 -22.970 -10.477 1.00 92.06 176 PRO A CA 1
ATOM 1413 C C . PRO A 1 176 ? -15.606 -23.957 -10.008 1.00 92.06 176 PRO A C 1
ATOM 1415 O O . PRO A 1 176 ? -15.349 -25.153 -9.858 1.00 92.06 176 PRO A O 1
ATOM 1418 N N . GLU A 1 177 ? -16.813 -23.459 -9.736 1.00 91.25 177 GLU A N 1
ATOM 1419 C CA . GLU A 1 177 ? -17.923 -24.265 -9.197 1.00 91.25 177 GLU A CA 1
ATOM 1420 C C . GLU A 1 177 ? -18.346 -25.397 -10.149 1.00 91.25 177 GLU A C 1
ATOM 1422 O O . GLU A 1 177 ? -18.649 -26.504 -9.701 1.00 91.25 177 GLU A O 1
ATOM 1427 N N . GLU A 1 178 ? -18.260 -25.173 -11.464 1.00 92.31 178 GLU A N 1
ATOM 1428 C CA . GLU A 1 178 ? -18.555 -26.183 -12.489 1.00 92.31 178 GLU A CA 1
ATOM 1429 C C . GLU A 1 178 ? -17.568 -27.365 -12.470 1.00 92.31 178 GLU A C 1
ATOM 1431 O O . GLU A 1 178 ? -17.891 -28.449 -12.952 1.00 92.31 178 GLU A O 1
ATOM 1436 N N . GLU A 1 179 ? -16.382 -27.169 -11.888 1.00 93.44 179 GLU A N 1
ATOM 1437 C CA . GLU A 1 179 ? -15.315 -28.167 -11.758 1.00 93.44 179 GLU A CA 1
ATOM 1438 C C . GLU A 1 179 ? -15.059 -28.529 -10.281 1.00 93.44 179 GLU A C 1
ATOM 1440 O O . GLU A 1 179 ? -13.918 -28.739 -9.866 1.00 93.44 179 GLU A O 1
ATOM 1445 N N . TRP A 1 180 ? -16.120 -28.610 -9.466 1.00 92.62 180 TRP A N 1
ATOM 1446 C CA . TRP A 1 180 ? -16.076 -29.010 -8.044 1.00 92.62 180 TRP A CA 1
ATOM 1447 C C . TRP A 1 180 ? -15.285 -28.072 -7.115 1.00 92.62 180 TRP A C 1
ATOM 1449 O O . TRP A 1 180 ? -14.910 -28.461 -6.006 1.00 92.62 180 TRP A O 1
ATOM 1459 N N . GLY A 1 181 ? -15.019 -26.841 -7.546 1.00 92.94 181 GLY A N 1
ATOM 1460 C CA . GLY A 1 181 ? -14.383 -25.814 -6.731 1.00 92.94 181 GLY A CA 1
ATOM 1461 C C . GLY A 1 181 ? -15.355 -24.748 -6.222 1.00 92.94 181 GLY A C 1
ATOM 1462 O O . GLY A 1 181 ? -16.561 -24.948 -6.150 1.00 92.94 181 GLY A O 1
ATOM 1463 N N . ASN A 1 182 ? -14.807 -23.603 -5.820 1.00 91.75 182 ASN A N 1
ATOM 1464 C CA . ASN A 1 182 ? -15.570 -22.427 -5.371 1.00 91.75 182 ASN A CA 1
ATOM 1465 C C . ASN A 1 182 ? -14.845 -21.129 -5.777 1.00 91.75 182 ASN A C 1
ATOM 1467 O O . ASN A 1 182 ? -14.862 -20.121 -5.068 1.00 91.75 182 ASN A O 1
ATOM 1471 N N . CYS A 1 183 ? -14.081 -21.181 -6.873 1.00 89.62 183 CYS A N 1
ATOM 1472 C CA . CYS A 1 183 ? -13.411 -20.005 -7.401 1.00 89.62 183 CYS A CA 1
ATOM 1473 C C . CYS A 1 183 ? -14.351 -19.243 -8.334 1.00 89.62 183 CYS A C 1
ATOM 1475 O O . CYS A 1 183 ? -15.031 -19.830 -9.171 1.00 89.62 183 CYS A O 1
ATOM 1477 N N . THR A 1 184 ? -14.354 -17.920 -8.216 1.00 88.19 184 THR A N 1
ATOM 1478 C CA . THR A 1 184 ? -15.063 -17.022 -9.125 1.00 88.19 184 THR A CA 1
ATOM 1479 C C . THR A 1 184 ? -14.057 -16.122 -9.831 1.00 88.19 184 THR A C 1
ATOM 1481 O O . THR A 1 184 ? -13.025 -15.751 -9.271 1.00 88.19 184 THR A O 1
ATOM 1484 N N . HIS A 1 185 ? -14.350 -15.774 -11.083 1.00 86.31 185 HIS A N 1
ATOM 1485 C CA . HIS A 1 185 ? -13.508 -14.885 -11.898 1.00 86.31 185 HIS A CA 1
ATOM 1486 C C . HIS A 1 185 ? -14.250 -13.644 -12.400 1.00 86.31 185 HIS A C 1
ATOM 1488 O O . HIS A 1 185 ? -13.653 -12.777 -13.035 1.00 86.31 185 HIS A O 1
ATOM 1494 N N . TYR A 1 186 ? -15.547 -13.557 -12.123 1.00 88.38 186 TYR A N 1
ATOM 1495 C CA . TYR A 1 186 ? -16.413 -12.472 -12.552 1.00 88.38 186 TYR A CA 1
ATOM 1496 C C . TYR A 1 186 ? -16.864 -11.638 -11.358 1.00 88.38 186 TYR A C 1
ATOM 1498 O O . TYR A 1 186 ? -17.011 -12.124 -10.236 1.00 88.38 186 TYR A O 1
ATOM 1506 N N . TRP A 1 187 ? -17.118 -10.362 -11.625 1.00 89.94 187 TRP A N 1
ATOM 1507 C CA . TRP A 1 187 ? -17.720 -9.461 -10.656 1.00 89.94 187 TRP A CA 1
ATOM 1508 C C . TRP A 1 187 ? -19.188 -9.831 -10.404 1.00 89.94 187 TRP A C 1
ATOM 1510 O O . TRP A 1 187 ? -19.889 -10.229 -11.340 1.00 89.94 187 TRP A O 1
ATOM 1520 N N . PRO A 1 188 ? -19.701 -9.684 -9.169 1.00 88.50 188 PRO A N 1
ATOM 1521 C CA . PRO A 1 188 ? -21.127 -9.850 -8.919 1.00 88.50 188 PRO A CA 1
ATOM 1522 C C . PRO A 1 188 ? -21.932 -8.814 -9.719 1.00 88.50 188 PRO A C 1
ATOM 1524 O O . PRO A 1 188 ? -21.474 -7.691 -9.910 1.00 88.50 188 PRO A O 1
ATOM 1527 N N . LYS A 1 189 ? -23.157 -9.158 -10.141 1.00 84.94 189 LYS A N 1
ATOM 1528 C CA . LYS A 1 189 ? -23.982 -8.368 -11.088 1.00 84.94 189 LYS A CA 1
ATOM 1529 C C . LYS A 1 189 ? -24.178 -6.884 -10.723 1.00 84.94 189 LYS A C 1
ATOM 1531 O O . LYS A 1 189 ? -24.427 -6.074 -11.605 1.00 84.94 189 LYS A O 1
ATOM 1536 N N . ASN A 1 190 ? -24.056 -6.530 -9.443 1.00 84.94 190 ASN A N 1
ATOM 1537 C CA . ASN A 1 190 ? -24.236 -5.165 -8.934 1.00 84.94 190 ASN A CA 1
ATOM 1538 C C . ASN A 1 190 ? -22.936 -4.341 -8.874 1.00 84.94 190 ASN A C 1
ATOM 1540 O O . ASN A 1 190 ? -22.954 -3.236 -8.328 1.00 84.94 190 ASN A O 1
ATOM 1544 N N . TYR A 1 191 ? -21.820 -4.878 -9.369 1.00 84.62 191 TYR A N 1
ATOM 1545 C CA . TYR A 1 191 ? -20.528 -4.204 -9.424 1.00 84.62 191 TYR A CA 1
ATOM 1546 C C . TYR A 1 191 ? -20.175 -3.925 -10.883 1.00 84.62 191 TYR A C 1
ATOM 1548 O O . TYR A 1 191 ? -20.056 -4.839 -11.695 1.00 84.62 191 TYR A O 1
ATOM 1556 N N . THR A 1 192 ? -19.991 -2.649 -11.205 1.00 84.38 192 THR A N 1
ATOM 1557 C CA . THR A 1 192 ? -19.428 -2.206 -12.485 1.00 84.38 192 THR A CA 1
ATOM 1558 C C . THR A 1 192 ? -18.013 -1.746 -12.188 1.00 84.38 192 THR A C 1
ATOM 1560 O O . THR A 1 192 ? -17.850 -0.988 -11.250 1.00 84.38 192 THR A O 1
ATOM 1563 N N . THR A 1 193 ? -16.980 -2.246 -12.865 1.00 83.06 193 THR A N 1
ATOM 1564 C CA . THR A 1 193 ? -15.601 -1.759 -12.674 1.00 83.06 193 THR A CA 1
ATOM 1565 C C . THR A 1 193 ? -14.719 -2.118 -13.866 1.00 83.06 193 THR A C 1
ATOM 1567 O O . THR A 1 193 ? -14.973 -3.099 -14.567 1.00 83.06 193 THR A O 1
ATOM 1570 N N . SER A 1 194 ? -13.685 -1.306 -14.087 1.00 83.56 194 SER A N 1
ATOM 1571 C CA . SER A 1 194 ? -12.642 -1.515 -15.093 1.00 83.56 194 SER A CA 1
ATOM 1572 C C . SER A 1 194 ? -11.536 -2.485 -14.641 1.00 83.56 194 SER A C 1
ATOM 1574 O O . SER A 1 194 ? -10.761 -2.972 -15.467 1.00 83.56 194 SER A O 1
ATOM 1576 N N . LEU A 1 195 ? -11.451 -2.780 -13.338 1.00 83.94 195 LEU A N 1
ATOM 1577 C CA . LEU A 1 195 ? -10.379 -3.587 -12.758 1.00 83.94 195 LEU A CA 1
ATOM 1578 C C . LEU A 1 195 ? -10.644 -5.097 -12.896 1.00 83.94 195 LEU A C 1
ATOM 1580 O O . LEU A 1 195 ? -11.788 -5.549 -12.768 1.00 83.94 195 LEU A O 1
ATOM 1584 N N . PRO A 1 196 ? -9.593 -5.919 -13.093 1.00 87.75 196 PRO A N 1
ATOM 1585 C CA . PRO A 1 196 ? -9.751 -7.366 -13.124 1.00 87.75 196 PRO A CA 1
ATOM 1586 C C . PRO A 1 196 ? -10.219 -7.888 -11.764 1.00 87.75 196 PRO A C 1
ATOM 1588 O O . PRO A 1 196 ? -9.880 -7.339 -10.707 1.00 87.75 196 PRO A O 1
ATOM 1591 N N . TYR A 1 197 ? -10.979 -8.981 -11.788 1.00 87.06 197 TYR A N 1
ATOM 1592 C CA . TYR A 1 197 ? -11.422 -9.622 -10.561 1.00 87.06 197 TYR A CA 1
ATOM 1593 C C . TYR A 1 197 ? -10.225 -10.184 -9.785 1.00 87.06 197 TYR A C 1
ATOM 1595 O O . TYR A 1 197 ? -9.426 -10.968 -10.297 1.00 87.06 197 TYR A O 1
ATOM 1603 N N . SER A 1 198 ? -10.115 -9.782 -8.525 1.00 86.56 198 SER A N 1
ATOM 1604 C CA . SER A 1 198 ? -9.233 -10.393 -7.537 1.00 86.56 198 SER A CA 1
ATOM 1605 C C . SER A 1 198 ? -9.891 -10.276 -6.169 1.00 86.56 198 SER A C 1
ATOM 1607 O O . SER A 1 198 ? -10.685 -9.361 -5.936 1.00 86.56 198 SER A O 1
ATOM 1609 N N . PHE A 1 199 ? -9.541 -11.171 -5.244 1.00 84.38 199 PHE A N 1
ATOM 1610 C CA . PHE A 1 199 ? -10.055 -11.110 -3.875 1.00 84.38 199 PHE A CA 1
ATOM 1611 C C . PHE A 1 199 ? -9.800 -9.737 -3.231 1.00 84.38 199 PHE A C 1
ATOM 1613 O O . PHE A 1 199 ? -10.703 -9.152 -2.636 1.00 84.38 199 PHE A O 1
ATOM 1620 N N . ALA A 1 200 ? -8.594 -9.188 -3.413 1.00 83.44 200 ALA A N 1
ATOM 1621 C CA . ALA A 1 200 ? -8.217 -7.896 -2.854 1.00 83.44 200 ALA A CA 1
ATOM 1622 C C . ALA A 1 200 ? -9.053 -6.746 -3.445 1.00 83.44 200 ALA A C 1
ATOM 1624 O O . ALA A 1 200 ? -9.605 -5.946 -2.689 1.00 83.44 200 ALA A O 1
ATOM 1625 N N . ASN A 1 201 ? -9.227 -6.702 -4.774 1.00 86.19 201 ASN A N 1
ATOM 1626 C CA . ASN A 1 201 ? -10.082 -5.698 -5.419 1.00 86.19 201 ASN A CA 1
ATOM 1627 C C . ASN A 1 201 ? -11.524 -5.826 -4.905 1.00 86.19 201 ASN A C 1
ATOM 1629 O O . ASN A 1 201 ? -12.131 -4.834 -4.508 1.00 86.19 201 ASN A O 1
ATOM 1633 N N . CYS A 1 202 ? -12.054 -7.052 -4.841 1.00 87.94 202 CYS A N 1
ATOM 1634 C CA . CYS A 1 202 ? -13.417 -7.317 -4.385 1.00 87.94 202 CYS A CA 1
ATOM 1635 C C . CYS A 1 202 ? -13.656 -6.848 -2.946 1.00 87.94 202 CYS A C 1
ATOM 1637 O O . CYS A 1 202 ? -14.646 -6.169 -2.668 1.00 87.94 202 CYS A O 1
ATOM 1639 N N . ALA A 1 203 ? -12.724 -7.143 -2.039 1.00 87.00 203 ALA A N 1
ATOM 1640 C CA . ALA A 1 203 ? -12.799 -6.699 -0.654 1.00 87.00 203 ALA A CA 1
ATOM 1641 C C . ALA A 1 203 ? -12.794 -5.163 -0.534 1.00 87.00 203 ALA A C 1
ATOM 1643 O O . ALA A 1 203 ? -13.542 -4.612 0.276 1.00 87.00 203 ALA A O 1
ATOM 1644 N N . HIS A 1 204 ? -11.993 -4.459 -1.343 1.00 86.44 204 HIS A N 1
ATOM 1645 C CA . HIS A 1 204 ? -11.955 -2.993 -1.345 1.00 86.44 204 HIS A CA 1
ATOM 1646 C C . HIS A 1 204 ? -13.251 -2.377 -1.874 1.00 86.44 204 HIS A C 1
ATOM 1648 O O . HIS A 1 204 ? -13.814 -1.513 -1.203 1.00 86.44 204 HIS A O 1
ATOM 1654 N N . PHE A 1 205 ? -13.783 -2.862 -2.999 1.00 88.19 205 PHE A N 1
ATOM 1655 C CA . PHE A 1 205 ? -15.072 -2.390 -3.515 1.00 88.19 205 PHE A CA 1
ATOM 1656 C C . PHE A 1 205 ? -16.222 -2.654 -2.547 1.00 88.19 205 PHE A C 1
ATOM 1658 O O . PHE A 1 205 ? -17.087 -1.797 -2.369 1.00 88.19 205 PHE A O 1
ATOM 1665 N N . CYS A 1 206 ? -16.224 -3.813 -1.884 1.00 89.88 206 CYS A N 1
ATOM 1666 C CA . CYS A 1 206 ? -17.213 -4.122 -0.857 1.00 89.88 206 CYS A CA 1
ATOM 1667 C C . CYS A 1 206 ? -17.157 -3.110 0.295 1.00 89.88 206 CYS A C 1
ATOM 1669 O O . CYS A 1 206 ? -18.195 -2.599 0.709 1.00 89.88 206 CYS A O 1
ATOM 1671 N N . LYS A 1 207 ? -15.954 -2.777 0.782 1.00 89.81 207 LYS A N 1
ATOM 1672 C CA . LYS A 1 207 ? -15.772 -1.762 1.830 1.00 89.81 207 LYS A CA 1
ATOM 1673 C C . LYS A 1 207 ? -16.188 -0.376 1.347 1.00 89.81 207 LYS A C 1
ATOM 1675 O O . LYS A 1 207 ? -16.920 0.300 2.057 1.00 89.81 207 LYS A O 1
ATOM 1680 N N . ALA A 1 208 ? -15.772 0.037 0.151 1.00 90.62 208 ALA A N 1
ATOM 1681 C CA . ALA A 1 208 ? -16.128 1.337 -0.415 1.00 90.62 208 ALA A CA 1
ATOM 1682 C C . ALA A 1 208 ? -17.648 1.510 -0.514 1.00 90.62 208 ALA A C 1
ATOM 1684 O O . ALA A 1 208 ? -18.185 2.506 -0.038 1.00 90.62 208 ALA A O 1
ATOM 1685 N N . ARG A 1 209 ? -18.344 0.496 -1.042 1.00 91.56 209 ARG A N 1
ATOM 1686 C CA . ARG A 1 209 ? -19.805 0.481 -1.130 1.00 91.56 209 ARG A CA 1
ATOM 1687 C C . ARG A 1 209 ? -20.466 0.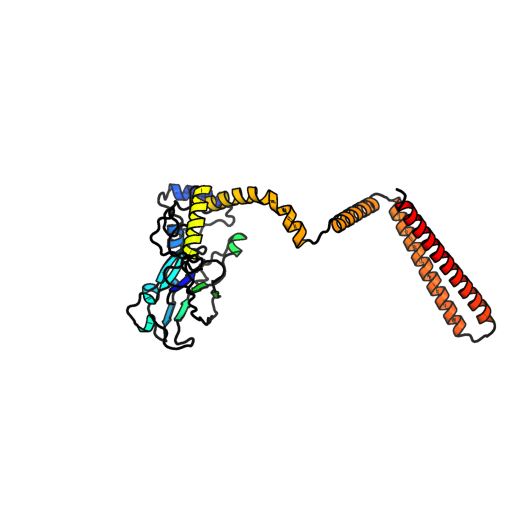505 0.245 1.00 91.56 209 ARG A C 1
ATOM 1689 O O . ARG A 1 209 ? -21.392 1.278 0.445 1.00 91.56 209 ARG A O 1
ATOM 1696 N N . TYR A 1 210 ? -19.969 -0.288 1.193 1.00 91.12 210 TYR A N 1
ATOM 1697 C CA . TYR A 1 210 ? -20.483 -0.301 2.563 1.00 91.12 210 TYR A CA 1
ATOM 1698 C C . TYR A 1 210 ? -20.367 1.075 3.234 1.00 91.12 210 TYR A C 1
ATOM 1700 O O . TYR A 1 210 ? -21.321 1.547 3.847 1.00 91.12 210 TYR A O 1
ATOM 1708 N N . PHE A 1 211 ? -19.222 1.747 3.083 1.00 91.62 211 PHE A N 1
ATOM 1709 C CA . PHE A 1 211 ? -19.047 3.116 3.569 1.00 91.62 211 PHE A CA 1
ATOM 1710 C C . PHE A 1 211 ? -19.975 4.098 2.855 1.00 91.62 211 PHE A C 1
ATOM 1712 O O . PHE A 1 211 ? -20.582 4.935 3.514 1.00 91.62 211 PHE A O 1
ATOM 1719 N N . ASN A 1 212 ? -20.151 3.962 1.543 1.00 92.38 212 ASN A N 1
ATOM 1720 C CA . ASN A 1 212 ? -21.047 4.822 0.783 1.00 92.38 212 ASN A CA 1
ATOM 1721 C C . ASN A 1 212 ? -22.517 4.661 1.209 1.00 92.38 212 ASN A C 1
ATOM 1723 O O . ASN A 1 212 ? -23.210 5.650 1.408 1.00 92.38 212 ASN A O 1
ATOM 1727 N N . GLU A 1 213 ? -22.989 3.428 1.404 1.00 91.62 213 GLU A N 1
ATOM 1728 C CA . GLU A 1 213 ? -24.355 3.144 1.873 1.00 91.62 213 GLU A CA 1
ATOM 1729 C C . GLU A 1 213 ? -24.584 3.620 3.316 1.00 91.62 213 GLU A C 1
ATOM 1731 O O . GLU A 1 213 ? -25.690 4.022 3.670 1.00 91.62 213 GLU A O 1
ATOM 1736 N N . LEU A 1 214 ? -23.541 3.596 4.150 1.00 90.31 214 LEU A N 1
ATOM 1737 C CA . LEU A 1 214 ? -23.632 3.984 5.552 1.00 90.31 214 LEU A CA 1
ATOM 1738 C C . LEU A 1 214 ? -23.461 5.493 5.792 1.00 90.31 214 LEU A C 1
ATOM 1740 O O . LEU A 1 214 ? -24.161 6.065 6.626 1.00 90.31 214 LEU A O 1
ATOM 1744 N N . CYS A 1 215 ? -22.489 6.109 5.126 1.00 90.19 215 CYS A N 1
ATOM 1745 C CA . CYS A 1 215 ? -22.006 7.464 5.400 1.00 90.19 215 CYS A CA 1
ATOM 1746 C C . CYS A 1 215 ? -22.254 8.436 4.232 1.00 90.19 215 CYS A C 1
ATOM 1748 O O . CYS A 1 215 ? -22.005 9.627 4.387 1.00 90.19 215 CYS A O 1
ATOM 1750 N N . GLY A 1 216 ? -22.681 7.950 3.060 1.00 91.56 216 GLY A N 1
ATOM 1751 C CA . GLY A 1 216 ? -22.834 8.751 1.837 1.00 91.56 216 GLY A CA 1
ATOM 1752 C C . GLY A 1 216 ? -21.530 9.037 1.081 1.00 91.56 216 GLY A C 1
ATOM 1753 O O . GLY A 1 216 ? -21.557 9.732 0.074 1.00 91.56 216 GLY A O 1
ATOM 1754 N N . CYS A 1 217 ? -20.393 8.522 1.553 1.00 90.81 217 CYS A N 1
ATOM 1755 C CA . CYS A 1 217 ? -19.081 8.698 0.932 1.00 90.81 217 CYS A CA 1
ATOM 1756 C C . CYS A 1 217 ? -18.204 7.457 1.167 1.00 90.81 217 CYS A C 1
ATOM 1758 O O . CYS A 1 217 ? -18.460 6.669 2.080 1.00 90.81 217 CYS A O 1
ATOM 1760 N N . ALA A 1 218 ? -17.136 7.290 0.387 1.00 90.94 218 ALA A N 1
ATOM 1761 C CA . ALA A 1 218 ? -16.147 6.229 0.570 1.00 90.94 218 ALA A CA 1
ATOM 1762 C C . ALA A 1 218 ? -14.770 6.805 0.958 1.00 90.94 218 ALA A C 1
ATOM 1764 O O . ALA A 1 218 ? -14.306 7.767 0.345 1.00 90.94 218 ALA A O 1
ATOM 1765 N N . PRO A 1 219 ? -14.054 6.222 1.935 1.00 87.56 219 PRO A N 1
ATOM 1766 C CA . PRO A 1 219 ? -12.675 6.609 2.222 1.00 87.56 219 PRO A CA 1
ATOM 1767 C C . PRO A 1 219 ? -11.776 6.460 0.988 1.00 87.56 219 PRO A C 1
ATOM 1769 O O . PRO A 1 219 ? -11.870 5.459 0.272 1.00 87.56 219 PRO A O 1
ATOM 1772 N N . ALA A 1 220 ? -10.855 7.409 0.785 1.00 83.31 220 ALA A N 1
ATOM 1773 C CA . ALA A 1 220 ? -9.963 7.456 -0.383 1.00 83.31 220 ALA A CA 1
ATOM 1774 C C . ALA A 1 220 ? -9.209 6.138 -0.630 1.00 83.31 220 ALA A C 1
ATOM 1776 O O . ALA A 1 220 ? -9.032 5.712 -1.764 1.00 83.31 220 ALA A O 1
ATOM 1777 N N . VAL A 1 221 ? -8.821 5.461 0.451 1.00 81.69 221 VAL A N 1
ATOM 1778 C CA . VAL A 1 221 ? -8.111 4.177 0.423 1.00 81.69 221 VAL A CA 1
ATOM 1779 C C . VAL A 1 221 ? -8.958 3.052 -0.193 1.00 81.69 221 VAL A C 1
ATOM 1781 O O . VAL A 1 221 ? -8.436 2.160 -0.852 1.00 81.69 221 VAL A O 1
ATOM 1784 N N . TYR A 1 222 ? -10.276 3.052 0.008 1.00 85.00 222 TYR A N 1
ATOM 1785 C CA . TYR A 1 222 ? -11.150 2.008 -0.541 1.00 85.00 222 TYR A CA 1
ATOM 1786 C C . TYR A 1 222 ? -11.713 2.377 -1.915 1.00 85.00 222 TYR A C 1
ATOM 1788 O O . TYR A 1 222 ? -12.041 1.485 -2.695 1.00 85.00 222 TYR A O 1
ATOM 1796 N N . ASN A 1 223 ? -11.792 3.670 -2.231 1.00 85.81 223 ASN A N 1
ATOM 1797 C CA . ASN A 1 223 ? -12.354 4.200 -3.471 1.00 85.81 223 ASN A CA 1
ATOM 1798 C C . ASN A 1 223 ? -11.371 4.124 -4.661 1.00 85.81 223 ASN A C 1
ATOM 1800 O O . ASN A 1 223 ? -11.055 5.129 -5.293 1.00 85.81 223 ASN A O 1
ATOM 1804 N N . ILE A 1 224 ? -10.876 2.917 -4.946 1.00 82.06 224 ILE A N 1
ATOM 1805 C CA . ILE A 1 224 ? -9.795 2.635 -5.911 1.00 82.06 224 ILE A CA 1
ATOM 1806 C C . ILE A 1 224 ? -10.146 2.909 -7.384 1.00 82.06 224 ILE A C 1
ATOM 1808 O O . ILE A 1 224 ? -9.247 3.077 -8.195 1.00 82.06 224 ILE A O 1
ATOM 1812 N N . ASP A 1 225 ? -11.433 2.932 -7.729 1.00 81.56 225 ASP A N 1
ATOM 1813 C CA . ASP A 1 225 ? -11.948 3.178 -9.092 1.00 81.56 225 ASP A CA 1
ATOM 1814 C C . ASP A 1 225 ? -12.767 4.477 -9.140 1.00 81.56 225 ASP A C 1
ATOM 1816 O O . ASP A 1 225 ? -13.537 4.704 -10.066 1.00 81.56 225 ASP A O 1
ATOM 1820 N N . HIS A 1 226 ? -12.632 5.315 -8.101 1.00 84.19 226 HIS A N 1
ATOM 1821 C CA . HIS A 1 226 ? -13.224 6.653 -8.002 1.00 84.19 226 HIS A CA 1
ATOM 1822 C C . HIS A 1 226 ? -14.735 6.723 -8.298 1.00 84.19 226 HIS A C 1
ATOM 1824 O O . HIS A 1 226 ? -15.225 7.719 -8.822 1.00 84.19 226 HIS A O 1
ATOM 1830 N N . GLN A 1 227 ? -15.483 5.672 -7.953 1.00 84.81 227 GLN A N 1
ATOM 1831 C CA . GLN A 1 227 ? -16.923 5.577 -8.229 1.00 84.81 227 GLN A CA 1
ATOM 1832 C C . GLN A 1 227 ? -17.781 6.370 -7.248 1.00 84.81 227 GLN A C 1
ATOM 1834 O O . GLN A 1 227 ? -18.897 6.763 -7.577 1.00 84.81 227 GLN A O 1
ATOM 1839 N N . PHE A 1 228 ? -17.277 6.564 -6.032 1.00 88.25 228 PHE A N 1
ATOM 1840 C CA . PHE A 1 228 ? -17.992 7.236 -4.951 1.00 88.25 228 PHE A CA 1
ATOM 1841 C C . PHE A 1 228 ? -17.341 8.578 -4.621 1.00 88.25 228 PHE A C 1
ATOM 1843 O O . PHE A 1 228 ? -16.192 8.833 -4.986 1.00 88.25 228 PHE A O 1
ATOM 1850 N N . GLU A 1 229 ? -18.049 9.427 -3.883 1.00 88.00 229 GLU A N 1
ATOM 1851 C CA . GLU A 1 229 ? -17.459 10.644 -3.334 1.00 88.00 229 GLU A CA 1
ATOM 1852 C C . GLU A 1 229 ? -16.462 10.301 -2.217 1.00 88.00 229 GLU A C 1
ATOM 1854 O O . GLU A 1 229 ? -16.711 9.420 -1.390 1.00 88.00 229 GLU A O 1
ATOM 1859 N N . THR A 1 230 ? -15.311 10.974 -2.192 1.00 88.00 230 THR A N 1
ATOM 1860 C CA . THR A 1 230 ? -14.257 10.697 -1.208 1.00 88.00 230 THR A CA 1
ATOM 1861 C C . THR A 1 230 ? -14.568 11.349 0.141 1.00 88.00 230 THR A C 1
ATOM 1863 O O . THR A 1 230 ? -14.684 12.568 0.231 1.00 88.00 230 THR A O 1
ATOM 1866 N N . CYS A 1 231 ? -14.619 10.554 1.215 1.00 86.56 231 CYS A N 1
ATOM 1867 C CA . CYS A 1 231 ? -14.825 11.071 2.572 1.00 86.56 231 CYS A CA 1
ATOM 1868 C C . CYS A 1 231 ? -13.646 11.917 3.080 1.00 86.56 231 CYS A C 1
ATOM 1870 O O . CYS A 1 231 ? -12.478 11.594 2.843 1.00 86.56 231 CYS A O 1
ATOM 1872 N N . THR A 1 232 ? -13.944 12.913 3.921 1.00 81.38 232 THR A N 1
ATOM 1873 C CA . THR A 1 232 ? -12.928 13.564 4.763 1.00 81.38 232 THR A CA 1
ATOM 1874 C C . THR A 1 232 ? -12.517 12.651 5.934 1.00 81.38 232 THR A C 1
ATOM 1876 O O . THR A 1 232 ? -13.275 11.747 6.317 1.00 81.38 232 THR A O 1
ATOM 1879 N N . PRO A 1 233 ? -11.335 12.857 6.551 1.00 77.19 233 PRO A N 1
ATOM 1880 C CA . PRO A 1 233 ? -10.891 12.056 7.691 1.00 77.19 233 PRO A CA 1
ATOM 1881 C C . PRO A 1 233 ? -11.855 12.151 8.873 1.00 77.19 233 PRO A C 1
ATOM 1883 O O . PRO A 1 233 ? -12.152 11.140 9.507 1.00 77.19 233 PRO A O 1
ATOM 1886 N N . LYS A 1 234 ? -12.404 13.347 9.125 1.00 76.81 234 LYS A N 1
ATOM 1887 C CA . LYS A 1 234 ? -13.423 13.547 10.154 1.00 76.81 234 LYS A CA 1
ATOM 1888 C C . LYS A 1 234 ? -14.719 12.822 9.813 1.00 76.81 234 LYS A C 1
ATOM 1890 O O . LYS A 1 234 ? -15.185 12.056 10.643 1.00 76.81 234 LYS A O 1
ATOM 1895 N N . ALA A 1 235 ? -15.253 12.986 8.599 1.00 83.31 235 ALA A N 1
ATOM 1896 C CA . ALA A 1 235 ? -16.477 12.295 8.185 1.00 83.31 235 ALA A CA 1
ATOM 1897 C C . ALA A 1 235 ? -16.339 10.769 8.321 1.00 83.31 235 ALA A C 1
ATOM 1899 O O . ALA A 1 235 ? -17.241 10.092 8.813 1.00 83.31 235 ALA A O 1
ATOM 1900 N N . THR A 1 236 ? -15.167 10.236 7.962 1.00 83.69 236 THR A N 1
ATOM 1901 C C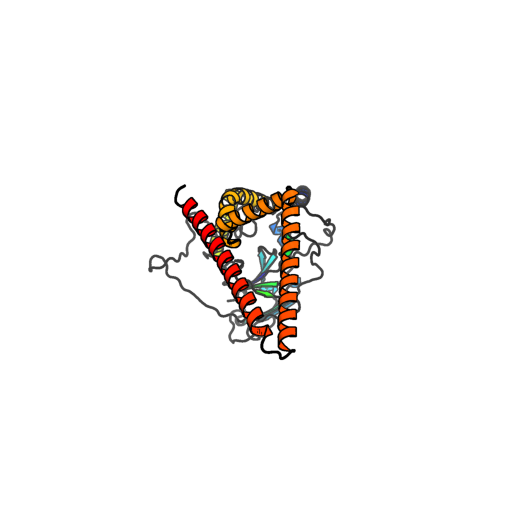A . THR A 1 236 ? -14.848 8.813 8.129 1.00 83.69 236 THR A CA 1
ATOM 1902 C C . THR A 1 236 ? -14.833 8.410 9.606 1.00 83.69 236 THR A C 1
ATOM 1904 O O . THR A 1 236 ? -15.477 7.433 9.985 1.00 83.69 236 THR A O 1
ATOM 1907 N N . SER A 1 237 ? -14.120 9.161 10.450 1.00 81.75 237 SER A N 1
ATOM 1908 C CA . SER A 1 237 ? -14.006 8.889 11.888 1.00 81.75 237 SER A CA 1
ATOM 1909 C C . SER A 1 237 ? -15.354 8.987 12.605 1.00 81.75 237 SER A C 1
ATOM 1911 O O . SER A 1 237 ? -15.732 8.077 13.343 1.00 81.75 237 SER A O 1
ATOM 1913 N N . ASP A 1 238 ? -16.121 10.043 12.336 1.00 84.25 238 ASP A N 1
ATOM 1914 C CA . ASP A 1 238 ? -17.438 10.273 12.924 1.00 84.25 238 ASP A CA 1
ATOM 1915 C C . ASP A 1 238 ? -18.392 9.133 12.546 1.00 84.25 238 ASP A C 1
ATOM 1917 O O . ASP A 1 238 ? -19.039 8.554 13.426 1.00 84.25 238 ASP A O 1
ATOM 1921 N N . CYS A 1 239 ? -18.394 8.719 11.274 1.00 86.69 239 CYS A N 1
ATOM 1922 C CA . CYS A 1 239 ? -19.222 7.612 10.807 1.00 86.69 239 CYS A CA 1
ATOM 1923 C C . CYS A 1 239 ? -18.852 6.268 11.463 1.00 86.69 239 CYS A C 1
ATOM 1925 O O . CYS A 1 239 ? -19.728 5.522 11.913 1.00 86.69 239 CYS A O 1
ATOM 1927 N N . ILE A 1 240 ? -17.553 5.964 11.581 1.00 84.38 240 ILE A N 1
ATOM 1928 C CA . ILE A 1 240 ? -17.079 4.749 12.262 1.00 84.38 240 ILE A CA 1
ATOM 1929 C C . ILE A 1 240 ? -17.446 4.794 13.748 1.00 84.38 240 ILE A C 1
ATOM 1931 O O . ILE A 1 240 ? -17.955 3.812 14.290 1.00 84.38 240 ILE A O 1
ATOM 1935 N N . SER A 1 241 ? -17.240 5.937 14.405 1.00 80.12 241 SER A N 1
ATOM 1936 C CA . SER A 1 241 ? -17.521 6.105 15.832 1.00 80.12 241 SER A CA 1
ATOM 1937 C C . SER A 1 241 ? -19.002 5.898 16.158 1.00 80.12 241 SER A C 1
ATOM 1939 O O . SER A 1 241 ? -19.327 5.314 17.192 1.00 80.12 241 SER A O 1
ATOM 1941 N N . MET A 1 242 ? -19.903 6.302 15.255 1.00 77.19 242 MET A N 1
ATOM 1942 C CA . MET A 1 242 ? -21.338 6.053 15.377 1.00 77.19 242 MET A CA 1
ATOM 1943 C C . MET A 1 242 ? -21.644 4.551 15.379 1.00 77.19 242 MET A C 1
ATOM 1945 O O . MET A 1 242 ? -22.457 4.088 16.177 1.00 77.19 242 MET A O 1
ATOM 1949 N N . LYS A 1 243 ? -20.980 3.764 14.523 1.00 74.94 243 LYS A N 1
ATOM 1950 C CA . LYS A 1 243 ? -21.175 2.308 14.485 1.00 74.94 243 LYS A CA 1
ATOM 1951 C C . LYS A 1 243 ? -20.556 1.587 15.672 1.00 74.94 243 LYS A C 1
ATOM 1953 O O . LYS A 1 243 ? -21.221 0.716 16.221 1.00 74.94 243 LYS A O 1
ATOM 1958 N N . ILE A 1 244 ? -19.345 1.958 16.087 1.00 74.38 244 ILE A N 1
ATOM 1959 C CA . ILE A 1 244 ? -18.680 1.337 17.244 1.00 74.38 244 ILE A CA 1
ATOM 1960 C C . ILE A 1 244 ? -19.506 1.559 18.515 1.00 74.38 244 ILE A C 1
ATOM 1962 O O . ILE A 1 244 ? -19.807 0.599 19.214 1.00 74.38 244 ILE A O 1
ATOM 1966 N N . LYS A 1 245 ? -19.993 2.784 18.758 1.00 67.75 245 LYS A N 1
ATOM 1967 C CA . LYS A 1 245 ? -20.875 3.073 19.906 1.00 67.75 245 LYS A CA 1
ATOM 1968 C C . LYS A 1 245 ? -22.144 2.219 19.923 1.00 67.75 245 LYS A C 1
ATOM 1970 O O . LYS A 1 245 ? -22.618 1.855 20.994 1.00 67.75 245 LYS A O 1
ATOM 1975 N N . ASN A 1 246 ? -22.682 1.894 18.749 1.00 62.00 246 ASN A N 1
ATOM 1976 C CA . ASN A 1 246 ? -23.860 1.040 18.626 1.00 62.00 246 ASN A CA 1
ATOM 1977 C C . ASN A 1 246 ? -23.526 -0.459 18.763 1.00 62.00 246 ASN A C 1
ATOM 1979 O O . ASN A 1 246 ? -24.402 -1.231 19.141 1.00 62.00 246 ASN A O 1
ATOM 1983 N N . ALA A 1 247 ? -22.285 -0.871 18.482 1.00 60.56 247 ALA A N 1
ATOM 1984 C CA . ALA A 1 247 ? -21.818 -2.257 18.586 1.00 60.56 247 ALA A CA 1
ATOM 1985 C C . ALA A 1 247 ? -21.328 -2.633 20.002 1.00 60.56 247 ALA A C 1
ATOM 1987 O O . ALA A 1 247 ? -21.532 -3.762 20.444 1.00 60.56 247 ALA A O 1
ATOM 1988 N N . ASP A 1 248 ? -20.759 -1.682 20.750 1.00 56.69 248 ASP A N 1
ATOM 1989 C CA . ASP A 1 248 ? -20.132 -1.906 22.066 1.00 56.69 248 ASP A CA 1
ATOM 1990 C C . ASP A 1 248 ? -21.105 -2.262 23.208 1.00 56.69 248 ASP A C 1
ATOM 1992 O O . ASP A 1 248 ? -20.675 -2.546 24.324 1.00 56.69 248 ASP A O 1
ATOM 1996 N N . THR A 1 249 ? -22.418 -2.306 22.965 1.00 54.31 249 THR A N 1
ATOM 1997 C CA . THR A 1 249 ? -23.382 -2.762 23.985 1.00 54.31 249 THR A CA 1
ATOM 1998 C C . THR A 1 249 ? -23.477 -4.290 24.099 1.00 54.31 249 THR A C 1
ATOM 2000 O O . THR A 1 249 ? -24.006 -4.778 25.097 1.00 54.31 249 THR A O 1
ATOM 2003 N N . GLY A 1 250 ? -22.937 -5.053 23.135 1.00 54.31 250 GLY A N 1
ATOM 2004 C CA . GLY A 1 250 ? -23.008 -6.524 23.114 1.00 54.31 250 GLY A CA 1
ATOM 2005 C C . GLY A 1 250 ? -21.791 -7.270 23.683 1.00 54.31 250 GLY A C 1
ATOM 2006 O O . GLY A 1 250 ? -21.961 -8.313 24.310 1.00 54.31 250 GLY A O 1
ATOM 2007 N N . ASP A 1 251 ? -20.572 -6.740 23.520 1.00 53.47 251 ASP A N 1
ATOM 2008 C CA . ASP A 1 251 ? -19.325 -7.511 23.723 1.00 53.47 251 ASP A CA 1
ATOM 2009 C C . ASP A 1 251 ? -18.580 -7.245 25.042 1.00 53.47 251 ASP A C 1
ATOM 2011 O O . ASP A 1 251 ? -17.620 -7.949 25.376 1.00 53.47 251 ASP A O 1
ATOM 2015 N N . MET A 1 252 ? -19.036 -6.283 25.853 1.00 57.00 252 MET A N 1
ATOM 2016 C CA . MET A 1 252 ? -18.416 -6.011 27.159 1.00 57.00 252 MET A CA 1
ATOM 2017 C C . MET A 1 252 ? -18.512 -7.214 28.115 1.00 57.00 252 MET A C 1
ATOM 2019 O O . MET A 1 252 ? -17.616 -7.428 28.927 1.00 57.00 252 MET A O 1
ATOM 2023 N N . GLY A 1 253 ? -19.548 -8.051 27.987 1.00 54.44 253 GLY A N 1
ATOM 2024 C CA . GLY A 1 253 ? -19.702 -9.257 28.808 1.00 54.44 253 GLY A CA 1
ATOM 2025 C C . GLY A 1 253 ? -18.768 -10.412 28.419 1.00 54.44 253 GLY A C 1
ATOM 2026 O O . GLY A 1 253 ? -18.299 -11.139 29.295 1.00 54.44 253 GLY A O 1
ATOM 2027 N N . GLY A 1 254 ? -18.466 -10.579 27.124 1.00 57.47 254 GLY A N 1
ATOM 2028 C CA . GLY A 1 254 ? -17.707 -11.726 26.605 1.00 57.47 254 GLY A CA 1
ATOM 2029 C C . GLY A 1 254 ? -16.197 -11.612 26.828 1.00 57.47 254 GLY A C 1
ATOM 2030 O O . GLY A 1 254 ? -15.560 -12.540 27.331 1.00 57.47 254 GLY A O 1
ATOM 2031 N N . ASN A 1 255 ? -15.623 -10.441 26.537 1.00 58.44 255 ASN A N 1
ATOM 2032 C CA . ASN A 1 255 ? -14.182 -10.215 26.684 1.00 58.44 255 ASN A CA 1
ATOM 2033 C C . ASN A 1 255 ? -13.741 -10.099 28.151 1.00 58.44 255 ASN A C 1
ATOM 2035 O O . ASN A 1 255 ? -12.636 -10.522 28.497 1.00 58.44 255 ASN A O 1
ATOM 2039 N N . MET A 1 256 ? -14.607 -9.612 29.047 1.00 56.31 256 MET A N 1
ATOM 2040 C CA . MET A 1 256 ? -14.311 -9.608 30.485 1.00 56.31 256 MET A CA 1
ATOM 2041 C C . MET A 1 256 ? -14.232 -11.029 31.071 1.00 56.31 256 MET A C 1
ATOM 2043 O O . MET A 1 256 ? -13.434 -11.264 31.976 1.00 56.31 256 MET A O 1
ATOM 2047 N N . GLY A 1 257 ? -14.993 -11.991 30.535 1.00 55.00 257 GLY A N 1
ATOM 2048 C CA . GLY A 1 257 ? -14.927 -13.397 30.951 1.00 55.00 257 GLY A CA 1
ATOM 2049 C C . GLY A 1 257 ? -13.685 -14.135 30.440 1.00 55.00 257 GLY A C 1
ATOM 2050 O O . GLY A 1 257 ? -13.106 -14.940 31.169 1.00 55.00 257 GLY A O 1
ATOM 2051 N N . LEU A 1 258 ? -13.246 -13.837 29.212 1.00 63.81 258 LEU A N 1
ATOM 2052 C CA . LEU A 1 258 ? -12.150 -14.554 28.552 1.00 63.81 258 LEU A CA 1
ATOM 2053 C C . LEU A 1 258 ? -10.755 -14.128 29.045 1.00 63.81 258 LEU A C 1
ATOM 2055 O O . LEU A 1 258 ? -9.873 -14.973 29.175 1.00 63.81 258 LEU A O 1
ATOM 2059 N N . PHE A 1 259 ? -10.549 -12.839 29.343 1.00 53.78 259 PHE A N 1
ATOM 2060 C CA . PHE A 1 259 ? -9.217 -12.305 29.668 1.00 53.78 259 PHE A CA 1
ATOM 2061 C C . PHE A 1 259 ? -8.916 -12.188 31.165 1.00 53.78 259 PHE A C 1
ATOM 2063 O O . PHE A 1 259 ? -7.749 -12.228 31.549 1.00 53.78 259 PHE A O 1
ATOM 2070 N N . LEU A 1 260 ? -9.933 -12.059 32.023 1.00 59.53 260 LEU A N 1
ATOM 2071 C CA . LEU A 1 260 ? -9.716 -11.919 33.469 1.00 59.53 260 LEU A CA 1
ATOM 2072 C C . LEU A 1 260 ? -9.831 -13.242 34.231 1.00 59.53 260 LEU A C 1
ATOM 2074 O O . LEU A 1 260 ? -9.444 -13.291 35.397 1.00 59.53 260 LEU A O 1
ATOM 2078 N N . GLY A 1 261 ? -10.371 -14.306 33.619 1.00 56.97 261 GLY A N 1
ATOM 2079 C CA . GLY A 1 261 ? -10.571 -15.594 34.296 1.00 56.97 261 GLY A CA 1
ATOM 2080 C C . GLY A 1 261 ? -11.391 -15.479 35.589 1.00 56.97 261 GLY A C 1
ATOM 2081 O O . GLY A 1 261 ? -11.322 -16.347 36.460 1.00 56.97 261 GLY A O 1
ATOM 2082 N N . MET A 1 262 ? -12.144 -14.386 35.749 1.00 63.91 262 MET A N 1
ATOM 2083 C CA . MET A 1 262 ? -12.931 -14.122 36.941 1.00 63.91 262 MET A CA 1
ATOM 2084 C C . MET A 1 262 ? -14.194 -14.963 36.866 1.00 63.91 262 MET A C 1
ATOM 2086 O O . MET A 1 262 ? -15.215 -14.566 36.312 1.00 63.91 262 MET A O 1
ATOM 2090 N N . SER A 1 263 ? -14.108 -16.161 37.432 1.00 69.25 263 SER A N 1
ATOM 2091 C CA . SER A 1 263 ? -15.289 -16.964 37.709 1.00 69.25 263 SER A CA 1
ATOM 2092 C C . SER A 1 263 ? -16.237 -16.193 38.640 1.00 69.25 263 SER A C 1
ATOM 2094 O O . SER A 1 263 ? -15.811 -15.346 39.432 1.00 69.25 263 SER A O 1
ATOM 2096 N N . VAL A 1 264 ? -17.531 -16.519 38.602 1.00 71.44 264 VAL A N 1
ATOM 2097 C CA . VAL A 1 264 ? -18.521 -15.984 39.558 1.00 71.44 264 VAL A CA 1
ATOM 2098 C C . VAL A 1 264 ? -18.064 -16.209 41.009 1.00 71.44 264 VAL A C 1
ATOM 2100 O O . VAL A 1 264 ? -18.289 -15.361 41.872 1.00 71.44 264 VAL A O 1
ATOM 2103 N N . PHE A 1 265 ? -17.328 -17.297 41.266 1.00 79.44 265 PHE A N 1
ATOM 2104 C CA . PHE A 1 265 ? -16.710 -17.573 42.563 1.00 79.44 265 PHE A CA 1
ATOM 2105 C C . PHE A 1 265 ? -15.617 -16.566 42.932 1.00 79.44 265 PHE A C 1
ATOM 2107 O O . PHE A 1 265 ? -15.598 -16.085 44.061 1.00 79.44 265 PHE A O 1
ATOM 2114 N N . SER A 1 266 ? -14.764 -16.171 41.987 1.00 77.69 266 SER A N 1
ATOM 2115 C CA . SER A 1 266 ? -13.733 -15.149 42.207 1.00 77.69 266 SER A CA 1
ATOM 2116 C C . SER A 1 266 ? -14.347 -13.779 42.521 1.00 77.69 266 SER A C 1
ATOM 2118 O O . SER A 1 266 ? -13.858 -13.067 43.396 1.00 77.69 266 SER A O 1
ATOM 2120 N N . ILE A 1 267 ? -15.459 -13.421 41.868 1.00 80.00 267 ILE A N 1
ATOM 2121 C CA . ILE A 1 267 ? -16.210 -12.184 42.153 1.00 80.00 267 ILE A CA 1
ATOM 2122 C C . ILE A 1 267 ? -16.844 -12.237 43.552 1.00 80.00 267 ILE A C 1
ATOM 2124 O O . ILE A 1 267 ? -16.762 -11.272 44.322 1.00 80.00 267 ILE A O 1
ATOM 2128 N N . ALA A 1 268 ? -17.441 -13.375 43.914 1.00 81.19 268 ALA A N 1
ATOM 2129 C CA . ALA A 1 268 ? -18.002 -13.594 45.243 1.00 81.19 268 ALA A CA 1
ATOM 2130 C C . ALA A 1 268 ? -16.924 -13.512 46.340 1.00 81.19 268 ALA A C 1
ATOM 2132 O O . ALA A 1 268 ? -17.125 -12.842 47.351 1.00 81.19 268 ALA A O 1
ATOM 2133 N N . GLU A 1 269 ? -15.747 -14.105 46.136 1.00 83.38 269 GLU A N 1
ATOM 2134 C CA . GLU A 1 269 ? -14.639 -14.010 47.092 1.00 83.38 269 GLU A CA 1
ATOM 2135 C C . GLU A 1 269 ? -14.119 -12.579 47.244 1.00 83.38 269 GLU A C 1
ATOM 2137 O O . GLU A 1 269 ? -13.897 -12.123 48.368 1.00 83.38 269 GLU A O 1
ATOM 2142 N N . LEU A 1 270 ? -13.993 -11.838 46.141 1.00 83.62 270 LEU A N 1
ATOM 2143 C CA . LEU A 1 270 ? -13.514 -10.458 46.161 1.00 83.62 270 LEU A CA 1
ATOM 2144 C C . LEU A 1 270 ? -14.504 -9.529 46.884 1.00 83.62 270 LEU A C 1
ATOM 2146 O O . LEU A 1 270 ? -14.101 -8.710 47.712 1.00 83.62 270 LEU A O 1
ATOM 2150 N N . SER A 1 271 ? -15.809 -9.704 46.662 1.00 82.00 271 SER A N 1
ATOM 2151 C CA . SER A 1 271 ? -16.848 -8.955 47.387 1.00 82.00 271 SER A CA 1
ATOM 2152 C C . SER A 1 271 ? -16.876 -9.277 48.890 1.00 82.00 271 SER A C 1
ATOM 2154 O O . SER A 1 271 ? -16.978 -8.370 49.726 1.00 82.00 271 SER A O 1
ATOM 2156 N N . LEU A 1 272 ? -16.696 -10.547 49.269 1.00 85.19 272 LEU A N 1
ATOM 2157 C CA . LEU A 1 272 ? -16.576 -10.967 50.670 1.00 85.19 272 LEU A CA 1
ATOM 2158 C C . LEU A 1 272 ? -15.296 -10.435 51.330 1.00 85.19 272 LEU A C 1
ATOM 2160 O O . LEU A 1 272 ? -15.288 -10.100 52.519 1.00 85.19 272 LEU A O 1
ATOM 2164 N N . PHE A 1 273 ? -14.206 -10.346 50.573 1.00 85.00 273 PHE A N 1
ATOM 2165 C CA . PHE A 1 273 ? -12.945 -9.785 51.037 1.00 85.00 273 PHE A CA 1
ATOM 2166 C C . PHE A 1 273 ? -13.070 -8.282 51.306 1.00 85.00 273 PHE A C 1
ATOM 2168 O O . PHE A 1 273 ? -12.742 -7.824 52.404 1.00 85.00 273 PHE A O 1
ATOM 2175 N N . LEU A 1 274 ? -13.633 -7.529 50.357 1.00 84.25 274 LEU A N 1
ATOM 2176 C CA . LEU A 1 274 ? -13.842 -6.087 50.490 1.00 84.25 274 LEU A CA 1
ATOM 2177 C C . LEU A 1 274 ? -14.794 -5.757 51.642 1.00 84.25 274 LEU A C 1
ATOM 2179 O O . LEU A 1 274 ? -14.469 -4.919 52.479 1.00 84.25 274 LEU A O 1
ATOM 2183 N N . THR A 1 275 ? -15.913 -6.472 51.776 1.00 85.12 275 THR A N 1
ATOM 2184 C CA . THR A 1 275 ? -16.841 -6.270 52.903 1.00 85.12 275 THR A CA 1
ATOM 2185 C C . THR A 1 275 ? -16.189 -6.559 54.257 1.00 85.12 275 THR A C 1
ATOM 2187 O O . THR A 1 275 ? -16.395 -5.803 55.209 1.00 85.12 275 THR A O 1
ATOM 2190 N N . LYS A 1 276 ? -15.338 -7.591 54.370 1.00 81.38 276 LYS A N 1
ATOM 2191 C CA . LYS A 1 276 ? -14.568 -7.854 55.600 1.00 81.38 276 LYS A CA 1
ATOM 2192 C C . LYS A 1 276 ? -13.523 -6.778 55.895 1.00 81.38 276 LYS A C 1
ATOM 2194 O O . LYS A 1 276 ? -13.351 -6.441 57.068 1.00 81.38 276 LYS A O 1
ATOM 2199 N N . ILE A 1 277 ? -12.849 -6.240 54.878 1.00 81.75 277 ILE A N 1
ATOM 2200 C CA . ILE A 1 277 ? -11.897 -5.129 55.035 1.00 81.75 277 ILE A CA 1
ATOM 2201 C C . ILE A 1 277 ? -12.624 -3.870 55.496 1.00 81.75 277 ILE A C 1
ATOM 2203 O O . ILE A 1 277 ? -12.244 -3.279 56.507 1.00 81.75 277 ILE A O 1
ATOM 2207 N N . SER A 1 278 ? -13.720 -3.506 54.835 1.00 79.81 278 SER A N 1
ATOM 2208 C CA . SER A 1 278 ? -14.549 -2.370 55.236 1.00 79.81 278 SER A CA 1
ATOM 2209 C C . SER A 1 278 ? -15.066 -2.541 56.669 1.00 79.81 278 SER A C 1
ATOM 2211 O O . SER A 1 278 ? -15.010 -1.609 57.470 1.00 79.81 278 SER A O 1
ATOM 2213 N N . TRP A 1 279 ? -15.457 -3.758 57.060 1.00 75.94 279 TRP A N 1
ATOM 2214 C CA . TRP A 1 279 ? -15.889 -4.059 58.428 1.00 75.94 279 TRP A CA 1
ATOM 2215 C C . TRP A 1 279 ? -14.761 -3.963 59.471 1.00 75.94 279 TRP A C 1
ATOM 2217 O O . TRP A 1 279 ? -14.999 -3.570 60.617 1.00 75.94 279 TRP A O 1
ATOM 2227 N N . LEU A 1 280 ? -13.521 -4.304 59.102 1.00 65.94 280 LEU A N 1
ATOM 2228 C CA . LEU A 1 280 ? -12.331 -4.126 59.947 1.00 65.94 280 LEU A CA 1
ATOM 2229 C C . LEU A 1 280 ? -11.974 -2.646 60.147 1.00 65.94 280 LEU A C 1
ATOM 2231 O O . LEU A 1 280 ? -11.502 -2.271 61.223 1.00 65.94 280 LEU A O 1
ATOM 2235 N N . ILE A 1 281 ? -12.224 -1.804 59.144 1.00 69.56 281 ILE A N 1
ATOM 2236 C CA . ILE A 1 281 ? -11.991 -0.356 59.222 1.00 69.56 281 ILE A CA 1
ATOM 2237 C C . ILE A 1 281 ? -13.030 0.312 60.137 1.00 69.56 281 ILE A C 1
ATOM 2239 O O . ILE A 1 281 ? -12.673 1.168 60.952 1.00 69.56 281 ILE A O 1
ATOM 2243 N N . VAL A 1 282 ? -14.291 -0.123 60.074 1.00 72.31 282 VAL A N 1
ATOM 2244 C CA . VAL A 1 282 ? -15.397 0.478 60.840 1.00 72.31 282 VAL A CA 1
ATOM 2245 C C . VAL A 1 282 ? -15.453 -0.023 62.293 1.00 72.31 282 VAL A C 1
ATOM 2247 O O . VAL A 1 282 ? -15.748 0.747 63.209 1.00 72.31 282 VAL A O 1
ATOM 2250 N N . SER A 1 283 ? -15.129 -1.292 62.566 1.00 75.19 283 SER A N 1
ATOM 2251 C CA . SER A 1 283 ? -15.320 -1.876 63.903 1.00 75.19 283 SER A CA 1
ATOM 2252 C C . SER A 1 283 ? -14.074 -1.800 64.800 1.00 75.19 283 SER A C 1
ATOM 2254 O O . SER A 1 283 ? -13.201 -2.672 64.761 1.00 75.19 283 SER A O 1
ATOM 2256 N N . LYS A 1 284 ? -14.035 -0.811 65.709 1.00 62.47 284 LYS A N 1
ATOM 2257 C CA . LYS A 1 284 ? -13.013 -0.693 66.780 1.00 62.47 284 LYS A CA 1
ATOM 2258 C C . LYS A 1 284 ? -12.869 -1.986 67.603 1.00 62.47 284 LYS A C 1
ATOM 2260 O O . LYS A 1 284 ? -11.761 -2.478 67.786 1.00 62.47 284 LYS A O 1
ATOM 2265 N N . LYS A 1 285 ? -13.994 -2.611 67.969 1.00 71.62 285 LYS A N 1
ATOM 2266 C CA . LYS A 1 285 ? -14.049 -3.853 68.767 1.00 71.62 285 LYS A CA 1
ATOM 2267 C C . LYS A 1 285 ? -13.327 -5.034 68.103 1.00 71.62 285 LYS A C 1
ATOM 2269 O O . LYS A 1 285 ? -12.770 -5.890 68.787 1.00 71.62 285 LYS A O 1
ATOM 2274 N N . ARG A 1 286 ? -13.328 -5.097 66.766 1.00 68.06 286 ARG A N 1
ATOM 2275 C CA . ARG A 1 286 ? -12.681 -6.179 66.009 1.00 68.06 286 ARG A CA 1
ATOM 2276 C C . ARG A 1 286 ? -11.170 -5.974 65.879 1.00 68.06 286 ARG A C 1
ATOM 2278 O O . ARG A 1 286 ? -10.434 -6.959 65.894 1.00 68.06 286 ARG A O 1
ATOM 2285 N N . ARG A 1 287 ? -10.706 -4.720 65.819 1.00 66.94 287 ARG A N 1
ATOM 2286 C CA . ARG A 1 287 ? -9.272 -4.386 65.873 1.00 66.94 287 ARG A CA 1
ATOM 2287 C C . ARG A 1 287 ? -8.655 -4.784 67.212 1.00 66.94 287 ARG A C 1
ATOM 2289 O O . ARG A 1 287 ? -7.625 -5.455 67.224 1.00 66.94 287 ARG A O 1
ATOM 2296 N N . ASP A 1 288 ? -9.344 -4.494 68.312 1.00 73.31 288 ASP A N 1
ATOM 2297 C CA . ASP A 1 288 ? -8.879 -4.854 69.658 1.00 73.31 288 ASP A CA 1
ATOM 2298 C C . ASP A 1 288 ? -8.816 -6.377 69.856 1.00 73.31 288 ASP A C 1
ATOM 2300 O O . ASP A 1 288 ? -7.871 -6.899 70.452 1.00 73.31 288 ASP A O 1
ATOM 2304 N N . TYR A 1 289 ? -9.780 -7.115 69.291 1.00 76.62 289 TYR A N 1
ATOM 2305 C CA . TYR A 1 289 ? -9.754 -8.580 69.274 1.00 76.62 289 TYR A CA 1
ATOM 2306 C C . TYR A 1 289 ? -8.523 -9.132 68.536 1.00 76.62 289 TYR A C 1
ATOM 2308 O O . TYR A 1 289 ? -7.849 -10.020 69.059 1.00 76.62 289 TYR A O 1
ATOM 2316 N N . MET A 1 290 ? -8.201 -8.598 67.351 1.00 74.00 290 MET A N 1
ATOM 2317 C CA . MET A 1 290 ? -7.036 -9.041 66.571 1.00 74.00 290 MET A CA 1
ATOM 2318 C C . MET A 1 290 ? -5.713 -8.706 67.275 1.00 74.00 290 MET A C 1
ATOM 2320 O O . MET A 1 290 ? -4.814 -9.545 67.301 1.00 74.00 290 MET A O 1
ATOM 2324 N N . TYR A 1 291 ? -5.614 -7.538 67.920 1.00 76.31 291 TYR A N 1
ATOM 2325 C CA . TYR A 1 291 ? -4.433 -7.154 68.700 1.00 76.31 291 TYR A CA 1
ATOM 2326 C C . TYR A 1 291 ? -4.223 -8.074 69.912 1.00 76.31 291 TYR A C 1
ATOM 2328 O O . TYR A 1 291 ? -3.124 -8.580 70.144 1.00 76.31 291 TYR A O 1
ATOM 2336 N N . LYS A 1 292 ? -5.298 -8.372 70.656 1.00 78.19 292 LYS A N 1
ATOM 2337 C CA . LYS A 1 292 ? -5.244 -9.284 71.809 1.00 78.19 292 LYS A CA 1
ATOM 2338 C C . LYS A 1 292 ? -4.909 -10.717 71.392 1.00 78.19 292 LYS A C 1
ATOM 2340 O O . LYS A 1 292 ? -4.184 -11.405 72.107 1.00 78.19 292 LYS A O 1
ATOM 2345 N N . LYS A 1 293 ? -5.404 -11.162 70.233 1.00 82.62 293 LYS A N 1
ATOM 2346 C CA . LYS A 1 293 ? -5.082 -12.478 69.673 1.00 82.62 293 LYS A CA 1
ATOM 2347 C C . LYS A 1 293 ? -3.591 -12.596 69.336 1.00 82.62 293 LYS A C 1
ATOM 2349 O O . LYS A 1 293 ? -2.968 -13.545 69.798 1.00 82.62 293 LYS A O 1
ATOM 2354 N N . LYS A 1 294 ? -3.019 -11.605 68.641 1.00 82.31 294 LYS A N 1
ATOM 2355 C CA . LYS A 1 294 ? -1.588 -11.584 68.296 1.00 82.31 294 LYS A CA 1
ATOM 2356 C C . LYS A 1 294 ? -0.694 -11.590 69.542 1.00 82.31 294 LYS A C 1
ATOM 2358 O O . LYS A 1 294 ? 0.227 -12.391 69.629 1.00 82.31 294 LYS A O 1
ATOM 2363 N N . LYS A 1 295 ? -1.030 -10.786 70.559 1.00 84.50 295 LYS A N 1
ATOM 2364 C CA . LYS A 1 295 ? -0.301 -10.763 71.841 1.00 84.50 295 LYS A CA 1
ATOM 2365 C C . LYS A 1 295 ? -0.320 -12.120 72.560 1.00 84.50 295 LYS A C 1
ATOM 2367 O O . LYS A 1 295 ? 0.668 -12.511 73.173 1.00 84.50 295 LYS A O 1
ATOM 2372 N N . ASN A 1 296 ? -1.441 -12.841 72.498 1.00 82.19 296 ASN A N 1
ATOM 2373 C CA . ASN A 1 296 ? -1.553 -14.174 73.092 1.00 82.19 296 ASN A CA 1
ATOM 2374 C C . ASN A 1 296 ? -0.771 -15.238 72.307 1.00 82.19 296 ASN A C 1
ATOM 2376 O O . ASN A 1 296 ? -0.259 -16.171 72.917 1.00 82.19 296 ASN A O 1
ATOM 2380 N N . GLU A 1 297 ? -0.694 -15.120 70.980 1.00 85.25 297 GLU A N 1
ATOM 2381 C CA . GLU A 1 297 ? 0.123 -16.005 70.139 1.00 85.25 297 GLU A CA 1
ATOM 2382 C C . GLU A 1 297 ? 1.621 -15.782 70.402 1.00 85.25 297 GLU A C 1
ATOM 2384 O O . GLU A 1 297 ? 2.325 -16.748 70.674 1.00 85.25 297 GLU A O 1
ATOM 2389 N N . GLU A 1 298 ? 2.077 -14.527 70.489 1.00 86.69 298 GLU A N 1
ATOM 2390 C CA . GLU A 1 298 ? 3.468 -14.194 70.845 1.00 86.69 298 GLU A CA 1
ATOM 2391 C C . GLU A 1 298 ? 3.858 -14.668 72.258 1.00 86.69 298 GLU A C 1
ATOM 2393 O O . GLU A 1 298 ? 4.986 -15.107 72.479 1.00 86.69 298 GLU A O 1
ATOM 2398 N N . MET A 1 299 ? 2.944 -14.610 73.237 1.00 86.25 299 MET A N 1
ATOM 2399 C CA . MET A 1 299 ? 3.206 -15.181 74.568 1.00 86.25 299 MET A CA 1
ATOM 2400 C C . MET A 1 299 ? 3.353 -16.704 74.517 1.00 86.25 299 MET A C 1
ATOM 2402 O O . MET A 1 299 ? 4.254 -17.243 75.150 1.00 86.25 299 MET A O 1
ATOM 2406 N N . ARG A 1 300 ? 2.515 -17.392 73.734 1.00 85.62 300 ARG A N 1
ATOM 2407 C CA . ARG A 1 300 ? 2.598 -18.851 73.574 1.00 85.62 300 ARG A CA 1
ATOM 2408 C C . ARG A 1 300 ? 3.873 -19.293 72.865 1.00 85.62 300 ARG A C 1
ATOM 2410 O O . ARG A 1 300 ? 4.420 -20.327 73.231 1.00 85.62 300 ARG A O 1
ATOM 2417 N N . GLU A 1 301 ? 4.346 -18.539 71.875 1.00 86.62 301 GLU A N 1
ATOM 2418 C CA . GLU A 1 301 ? 5.633 -18.825 71.228 1.00 86.62 301 GLU A CA 1
ATOM 2419 C C . GLU A 1 301 ? 6.792 -18.691 72.219 1.00 86.62 301 GLU A C 1
ATOM 2421 O O . GLU A 1 301 ? 7.616 -19.597 72.308 1.00 86.62 301 GLU A O 1
ATOM 2426 N N . LYS A 1 302 ? 6.802 -17.638 73.045 1.00 88.62 302 LYS A N 1
ATOM 2427 C CA . LYS A 1 302 ? 7.815 -17.465 74.100 1.00 88.62 302 LYS A CA 1
ATOM 2428 C C . LYS A 1 302 ? 7.780 -18.584 75.141 1.00 88.62 302 LYS A C 1
ATOM 2430 O O . LYS A 1 302 ? 8.830 -19.113 75.494 1.00 88.62 302 LYS A O 1
ATOM 2435 N N . GLU A 1 303 ? 6.590 -18.980 75.592 1.00 85.69 303 GLU A N 1
ATOM 2436 C CA . GLU A 1 303 ? 6.419 -20.117 76.510 1.00 85.69 303 GLU A CA 1
ATOM 2437 C C . GLU A 1 303 ? 6.942 -21.425 75.895 1.00 85.69 303 GLU A C 1
ATOM 2439 O O . GLU A 1 303 ? 7.559 -22.244 76.580 1.00 85.69 303 GLU A O 1
ATOM 2444 N N . LEU A 1 304 ? 6.723 -21.627 74.592 1.00 86.06 304 LEU A N 1
ATOM 2445 C CA . LEU A 1 304 ? 7.204 -22.805 73.878 1.00 86.06 304 LEU A CA 1
ATOM 2446 C C . LEU A 1 304 ? 8.735 -22.796 73.741 1.00 86.06 304 LEU A C 1
ATOM 2448 O O . LEU A 1 304 ? 9.373 -23.826 73.964 1.00 86.06 304 LEU A O 1
ATOM 2452 N N . GLU A 1 305 ? 9.334 -21.649 73.416 1.00 86.25 305 GLU A N 1
ATOM 2453 C CA . GLU A 1 305 ? 10.790 -21.490 73.342 1.00 86.25 305 GLU A CA 1
ATOM 2454 C C . GLU A 1 305 ? 11.465 -21.719 74.698 1.00 86.25 305 GLU A C 1
ATOM 2456 O O . GLU A 1 305 ? 12.489 -22.408 74.775 1.00 86.25 305 GLU A O 1
ATOM 2461 N N . GLU A 1 306 ? 10.874 -21.205 75.776 1.00 87.25 306 GLU A N 1
ATOM 2462 C CA . GLU A 1 306 ? 11.360 -21.405 77.140 1.00 87.25 306 GLU A CA 1
ATOM 2463 C C . GLU A 1 306 ? 11.281 -22.883 77.546 1.00 87.25 306 GLU A C 1
ATOM 2465 O O . GLU A 1 306 ? 12.276 -23.453 78.000 1.00 87.25 306 GLU A O 1
ATOM 2470 N N . ALA A 1 307 ? 10.164 -23.559 77.259 1.00 81.06 307 ALA A N 1
ATOM 2471 C CA . ALA A 1 307 ? 10.015 -24.993 77.507 1.00 81.06 307 ALA A CA 1
ATOM 2472 C C . ALA A 1 307 ? 11.035 -25.845 76.722 1.00 81.06 307 ALA A C 1
ATOM 2474 O O . ALA A 1 307 ? 11.567 -26.832 77.243 1.00 81.06 307 ALA A O 1
ATOM 2475 N N . VAL A 1 308 ? 11.349 -25.469 75.477 1.00 85.31 308 VAL A N 1
ATOM 2476 C CA . VAL A 1 308 ? 12.379 -26.140 74.664 1.00 85.31 308 VAL A CA 1
ATOM 2477 C C . VAL A 1 308 ? 13.783 -25.890 75.227 1.00 85.31 308 VAL A C 1
ATOM 2479 O O . VAL A 1 308 ? 14.620 -26.801 75.225 1.00 85.31 308 VAL A O 1
ATOM 2482 N N . LYS A 1 309 ? 14.058 -24.681 75.727 1.00 83.31 309 LYS A N 1
ATOM 2483 C CA . LYS A 1 309 ? 15.341 -24.314 76.342 1.00 83.31 309 LYS A CA 1
ATOM 2484 C C . LYS A 1 309 ? 15.573 -25.057 77.659 1.00 83.31 309 LYS A C 1
ATOM 2486 O O . LYS A 1 309 ? 16.659 -25.608 77.852 1.00 83.31 309 LYS A O 1
ATOM 2491 N N . ASP A 1 310 ? 14.548 -25.167 78.498 1.00 78.69 310 ASP A N 1
ATOM 2492 C CA . ASP A 1 310 ? 14.575 -25.969 79.724 1.00 78.69 310 ASP A CA 1
ATOM 2493 C C . ASP A 1 310 ? 14.777 -27.455 79.425 1.00 78.69 310 ASP A C 1
ATOM 2495 O O . ASP A 1 310 ? 15.618 -28.113 80.035 1.00 78.69 310 ASP A O 1
ATOM 2499 N N . TYR A 1 311 ? 14.092 -27.998 78.416 1.00 77.19 311 TYR A N 1
ATOM 2500 C CA . TYR A 1 311 ? 14.319 -29.380 77.993 1.00 77.19 311 TYR A CA 1
ATOM 2501 C C . TYR A 1 311 ? 15.777 -29.627 77.556 1.00 77.19 311 TYR A C 1
ATOM 2503 O O . TYR A 1 311 ? 16.368 -30.659 77.891 1.00 77.19 311 TYR A O 1
ATOM 2511 N N . LYS A 1 312 ? 16.390 -28.674 76.836 1.00 76.50 312 LYS A N 1
ATOM 2512 C CA . LYS A 1 312 ? 17.808 -28.748 76.448 1.00 76.50 312 LYS A CA 1
ATOM 2513 C C . LYS A 1 312 ? 18.744 -28.673 77.659 1.00 76.50 312 LYS A C 1
ATOM 2515 O O . LYS A 1 312 ? 19.691 -29.454 77.700 1.00 76.50 312 LYS A O 1
ATOM 2520 N N . SER A 1 313 ? 18.477 -27.811 78.645 1.00 67.25 313 SER A N 1
ATOM 2521 C CA . SER A 1 313 ? 19.305 -27.684 79.859 1.00 67.25 313 SER A CA 1
ATOM 2522 C C . SER A 1 313 ? 19.240 -28.937 80.749 1.00 67.25 313 SER A C 1
ATOM 2524 O O . SER A 1 313 ? 20.259 -29.379 81.289 1.00 67.25 313 SER A O 1
ATOM 2526 N N . PHE A 1 314 ? 18.073 -29.588 80.818 1.00 65.56 314 PHE A N 1
ATOM 2527 C CA . PHE A 1 314 ? 17.901 -30.879 81.489 1.00 65.56 314 PHE A CA 1
ATOM 2528 C C . PHE A 1 314 ? 18.641 -32.028 80.792 1.00 65.56 314 PHE A C 1
ATOM 2530 O O . PHE A 1 314 ? 19.040 -32.981 81.459 1.00 65.56 314 PHE A O 1
ATOM 2537 N N . ARG A 1 315 ? 18.866 -31.957 79.473 1.00 62.31 315 ARG A N 1
ATOM 2538 C CA . ARG A 1 315 ? 19.624 -32.979 78.728 1.00 62.31 315 ARG A CA 1
ATOM 2539 C C . ARG A 1 315 ? 21.131 -32.921 79.008 1.00 62.31 315 ARG A C 1
ATOM 2541 O O . ARG A 1 315 ? 21.792 -33.954 78.933 1.00 62.31 315 ARG A O 1
ATOM 2548 N N . THR A 1 316 ? 21.675 -31.751 79.344 1.00 57.06 316 THR A N 1
ATOM 2549 C CA . THR A 1 316 ? 23.109 -31.560 79.631 1.00 57.06 316 THR A CA 1
ATOM 2550 C C . THR A 1 316 ? 23.498 -31.935 81.065 1.00 57.06 316 THR A C 1
ATOM 2552 O O . THR A 1 316 ? 24.638 -32.329 81.300 1.00 57.06 316 THR A O 1
ATOM 2555 N N . ARG A 1 317 ? 22.567 -31.901 82.030 1.00 55.28 317 ARG A N 1
ATOM 2556 C CA . ARG A 1 317 ? 22.779 -32.441 83.387 1.00 55.28 317 ARG A CA 1
ATOM 2557 C C . ARG A 1 317 ? 22.343 -33.910 83.443 1.00 55.28 317 ARG A C 1
ATOM 2559 O O . ARG A 1 317 ? 21.170 -34.211 83.642 1.00 55.28 317 ARG A O 1
ATOM 2566 N N . LYS A 1 318 ? 23.293 -34.845 83.306 1.00 53.34 318 LYS A N 1
ATOM 2567 C CA . LYS A 1 318 ? 23.060 -36.279 83.569 1.00 53.34 318 LYS A CA 1
ATOM 2568 C C . LYS A 1 318 ? 22.609 -36.480 85.024 1.00 53.34 318 LYS A C 1
ATOM 2570 O O . LYS A 1 318 ? 23.438 -36.518 85.926 1.00 53.34 318 LYS A O 1
ATOM 2575 N N . ASN A 1 319 ? 21.304 -36.643 85.248 1.00 51.50 319 ASN A N 1
ATOM 2576 C CA . ASN A 1 319 ? 20.774 -37.258 86.465 1.00 51.50 319 ASN A CA 1
ATOM 2577 C C . ASN A 1 319 ? 19.478 -38.041 86.161 1.00 51.50 319 ASN A C 1
ATOM 2579 O O . ASN A 1 319 ? 18.464 -37.465 85.759 1.00 51.50 319 ASN A O 1
ATOM 2583 N N . ASN A 1 320 ? 19.520 -39.369 86.322 1.00 53.78 320 ASN A N 1
ATOM 2584 C CA . ASN A 1 320 ? 18.525 -40.318 85.792 1.00 53.78 320 ASN A CA 1
ATOM 2585 C C . ASN A 1 320 ? 17.118 -40.206 86.415 1.00 53.78 320 ASN A C 1
ATOM 2587 O O . ASN A 1 320 ? 16.146 -40.634 85.792 1.00 53.78 320 ASN A O 1
ATOM 2591 N N . ASN A 1 321 ? 16.966 -39.600 87.596 1.00 57.44 321 ASN A N 1
ATOM 2592 C CA . ASN A 1 321 ? 15.664 -39.546 88.274 1.00 57.44 321 ASN A CA 1
ATOM 2593 C C . ASN A 1 321 ? 14.738 -38.413 87.787 1.00 57.44 321 ASN A C 1
ATOM 2595 O O . ASN A 1 321 ? 13.518 -38.556 87.867 1.00 57.44 321 ASN A O 1
ATOM 2599 N N . SER A 1 322 ? 15.263 -37.328 87.199 1.00 54.78 322 SER A N 1
ATOM 2600 C CA . SER A 1 322 ? 14.427 -36.195 86.741 1.00 54.78 322 SER A CA 1
ATOM 2601 C C . SER A 1 322 ? 13.693 -36.478 85.415 1.00 54.78 322 SER A C 1
ATOM 2603 O O . SER A 1 322 ? 12.609 -35.955 85.143 1.00 54.78 322 SER A O 1
ATOM 2605 N N . PHE A 1 323 ? 14.234 -37.387 84.595 1.00 54.62 323 PHE A N 1
ATOM 2606 C CA . PHE A 1 323 ? 13.723 -37.662 83.249 1.00 54.62 323 PHE A CA 1
ATOM 2607 C C . PHE A 1 323 ? 12.342 -38.349 83.246 1.00 54.62 323 PHE A C 1
ATOM 2609 O O . PHE A 1 323 ? 11.569 -38.179 82.301 1.00 54.62 323 PHE A O 1
ATOM 2616 N N . ARG A 1 324 ? 11.974 -39.082 84.313 1.00 57.53 324 ARG A N 1
ATOM 2617 C CA . ARG A 1 324 ? 10.634 -39.699 84.441 1.00 57.53 324 ARG A CA 1
ATOM 2618 C C . ARG A 1 324 ? 9.531 -38.658 84.623 1.00 57.53 324 ARG A C 1
ATOM 2620 O O . ARG A 1 324 ? 8.483 -38.782 83.992 1.00 57.53 324 ARG A O 1
ATOM 2627 N N . ILE A 1 325 ? 9.772 -37.625 85.430 1.00 63.38 325 ILE A N 1
ATOM 2628 C CA . ILE A 1 325 ? 8.776 -36.580 85.714 1.00 63.38 325 ILE A CA 1
ATOM 2629 C C . ILE A 1 325 ? 8.551 -35.714 84.468 1.00 63.38 325 ILE A C 1
ATOM 2631 O O . ILE A 1 325 ? 7.409 -35.422 84.109 1.00 63.38 325 ILE A O 1
ATOM 2635 N N . LEU A 1 326 ? 9.628 -35.381 83.749 1.00 59.84 326 LEU A N 1
ATOM 2636 C CA . LEU A 1 326 ? 9.560 -34.612 82.505 1.00 59.84 326 LEU A CA 1
ATOM 2637 C C . LEU A 1 326 ? 8.814 -35.376 81.399 1.00 59.84 326 LEU A C 1
ATOM 2639 O O . LEU A 1 326 ? 7.943 -34.816 80.737 1.00 59.84 326 LEU A O 1
ATOM 2643 N N . ARG A 1 327 ? 9.066 -36.685 81.257 1.00 62.38 327 ARG A N 1
ATOM 2644 C CA . ARG A 1 327 ? 8.357 -37.542 80.290 1.00 62.38 327 ARG A CA 1
ATOM 2645 C C . ARG A 1 327 ? 6.856 -37.631 80.584 1.00 62.38 327 ARG A C 1
ATOM 2647 O O . ARG A 1 327 ? 6.059 -37.682 79.649 1.00 62.38 327 ARG A O 1
ATOM 2654 N N . GLN A 1 328 ? 6.469 -37.603 81.860 1.00 69.50 328 GLN A N 1
ATOM 2655 C CA . GLN A 1 328 ? 5.063 -37.597 82.263 1.00 69.50 328 GLN A CA 1
ATOM 2656 C C . GLN A 1 328 ? 4.386 -36.249 81.960 1.00 69.50 328 GLN A C 1
ATOM 2658 O O . GLN A 1 328 ? 3.273 -36.230 81.436 1.00 69.50 328 GLN A O 1
ATOM 2663 N N . LYS A 1 329 ? 5.075 -35.123 82.198 1.00 67.88 329 LYS A N 1
ATOM 2664 C CA . LYS A 1 329 ? 4.569 -33.782 81.849 1.00 67.88 329 LYS A CA 1
ATOM 2665 C C . LYS A 1 329 ? 4.398 -33.600 80.338 1.00 67.88 329 LYS A C 1
ATOM 2667 O O . LYS A 1 329 ? 3.358 -33.113 79.908 1.00 67.88 329 LYS A O 1
ATOM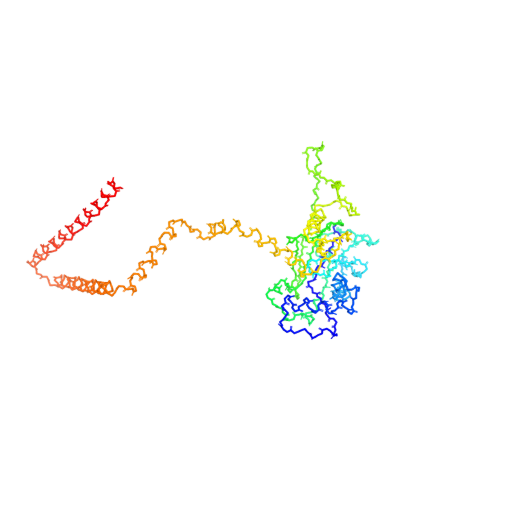 2672 N N . VAL A 1 330 ? 5.355 -34.066 79.532 1.00 68.56 330 VAL A N 1
ATOM 2673 C CA . VAL A 1 330 ? 5.273 -34.003 78.060 1.00 68.56 330 VAL A CA 1
ATOM 2674 C C . VAL A 1 330 ? 4.134 -34.876 77.522 1.00 68.56 330 VAL A C 1
ATOM 2676 O O . VAL A 1 330 ? 3.389 -34.433 76.650 1.00 68.56 330 VAL A O 1
ATOM 2679 N N . LYS A 1 331 ? 3.919 -36.077 78.081 1.00 71.62 331 LYS A N 1
ATOM 2680 C CA . LYS A 1 331 ? 2.755 -36.915 77.732 1.00 71.62 331 LYS A CA 1
ATOM 2681 C C . LYS A 1 331 ? 1.421 -36.236 78.061 1.00 71.62 331 LYS A C 1
ATOM 2683 O O . LYS A 1 331 ? 0.485 -36.337 77.271 1.00 71.62 331 LYS A O 1
ATOM 2688 N N . ASN A 1 332 ? 1.337 -35.528 79.187 1.00 72.56 332 ASN A N 1
ATOM 2689 C CA . ASN A 1 332 ? 0.129 -34.795 79.573 1.00 72.56 332 ASN A CA 1
ATOM 2690 C C . ASN A 1 332 ? -0.113 -33.555 78.694 1.00 72.56 332 ASN A C 1
ATOM 2692 O O . ASN A 1 332 ? -1.261 -33.248 78.374 1.00 72.56 332 ASN A O 1
ATOM 2696 N N . LEU A 1 333 ? 0.944 -32.867 78.248 1.00 69.88 333 LEU A N 1
ATOM 2697 C CA . LEU A 1 333 ? 0.813 -31.776 77.277 1.00 69.88 333 LEU A CA 1
ATOM 2698 C C . LEU A 1 333 ? 0.319 -32.301 75.921 1.00 69.88 333 LEU A C 1
ATOM 2700 O O . LEU A 1 333 ? -0.633 -31.758 75.363 1.00 69.88 333 LEU A O 1
ATOM 2704 N N . ALA A 1 334 ? 0.903 -33.399 75.430 1.00 67.50 334 ALA A N 1
ATOM 2705 C CA . ALA A 1 334 ? 0.507 -34.018 74.166 1.00 67.50 334 ALA A CA 1
ATOM 2706 C C . ALA A 1 334 ? -0.955 -34.502 74.186 1.00 67.50 334 ALA A C 1
ATOM 2708 O O . ALA A 1 334 ? -1.692 -34.286 73.226 1.00 67.50 334 ALA A O 1
ATOM 2709 N N . SER A 1 335 ? -1.414 -35.089 75.298 1.00 68.88 335 SER A N 1
ATOM 2710 C CA . SER A 1 335 ? -2.812 -35.517 75.437 1.00 68.88 335 SER A CA 1
ATOM 2711 C C . SER A 1 335 ? -3.789 -34.340 75.524 1.00 68.88 335 SER A C 1
ATOM 2713 O O . SER A 1 335 ? -4.920 -34.438 75.041 1.00 68.88 335 SER A O 1
ATOM 2715 N N . THR A 1 336 ? -3.355 -33.208 76.085 1.00 71.31 336 THR A N 1
ATOM 2716 C CA . THR A 1 336 ? -4.156 -31.978 76.149 1.00 71.31 336 THR A CA 1
ATOM 2717 C C . THR A 1 336 ? -4.303 -31.344 74.765 1.00 71.31 336 THR A C 1
ATOM 2719 O O . THR A 1 336 ? -5.418 -30.988 74.382 1.00 71.31 336 THR A O 1
ATOM 2722 N N . ILE A 1 337 ? -3.221 -31.295 73.979 1.00 70.25 337 ILE A N 1
ATOM 2723 C CA . ILE A 1 337 ? -3.228 -30.801 72.591 1.00 70.25 337 ILE A CA 1
ATOM 2724 C C . ILE A 1 337 ? -4.127 -31.682 71.710 1.00 70.25 337 ILE A C 1
ATOM 2726 O O . ILE A 1 337 ? -5.008 -31.165 71.024 1.00 70.25 337 ILE A O 1
ATOM 2730 N N . TYR A 1 338 ? -4.019 -33.009 71.835 1.00 65.19 338 TYR A N 1
ATOM 2731 C CA . TYR A 1 338 ? -4.868 -33.952 71.098 1.00 65.19 338 TYR A CA 1
ATOM 2732 C C . TYR A 1 338 ? -6.364 -33.814 71.453 1.00 65.19 338 TYR A C 1
ATOM 2734 O O . TYR A 1 338 ? -7.245 -33.868 70.588 1.00 65.19 338 TYR A O 1
ATOM 2742 N N . LYS A 1 339 ? -6.690 -33.560 72.731 1.00 69.06 339 LYS A N 1
ATOM 2743 C CA . LYS A 1 339 ? -8.068 -33.253 73.171 1.00 69.06 339 LYS A CA 1
ATOM 2744 C C . LYS A 1 339 ? -8.592 -31.923 72.622 1.00 69.06 339 LYS A C 1
ATOM 2746 O O . LYS A 1 339 ? -9.802 -31.751 72.471 1.00 69.06 339 LYS A O 1
ATOM 2751 N N . GLN A 1 340 ? -7.707 -30.969 72.357 1.00 65.56 340 GLN A N 1
ATOM 2752 C CA . GLN A 1 340 ? -8.068 -29.651 71.847 1.00 65.56 340 GLN A CA 1
ATOM 2753 C C . GLN A 1 340 ? -8.306 -29.682 70.328 1.00 65.56 340 GLN A C 1
ATOM 2755 O O . GLN A 1 340 ? -9.287 -29.102 69.860 1.00 65.56 340 GLN A O 1
ATOM 2760 N N . GLU A 1 341 ? -7.506 -30.446 69.578 1.00 63.22 341 GLU A N 1
ATOM 2761 C CA . GLU A 1 341 ? -7.734 -30.716 68.150 1.00 63.22 341 GLU A CA 1
ATOM 2762 C C . GLU A 1 341 ? -9.020 -31.507 67.899 1.00 63.22 341 GLU A C 1
ATOM 2764 O O . GLU A 1 341 ? -9.841 -31.102 67.075 1.00 63.22 341 GLU A O 1
ATOM 2769 N N . SER A 1 342 ? -9.271 -32.568 68.669 1.00 59.47 342 SER A N 1
ATOM 2770 C CA . SER A 1 342 ? -10.500 -33.371 68.544 1.00 59.47 342 SER A CA 1
ATOM 2771 C C . SER A 1 342 ? -11.780 -32.573 68.848 1.00 59.47 342 SER A C 1
ATOM 2773 O O . SER A 1 342 ? -12.792 -32.737 68.162 1.00 59.47 342 SER A O 1
ATOM 2775 N N . ARG A 1 343 ? -11.743 -31.626 69.799 1.00 58.84 343 ARG A N 1
ATOM 2776 C CA . ARG A 1 343 ? -12.855 -30.681 70.039 1.00 58.84 343 ARG A CA 1
ATOM 2777 C C . ARG A 1 343 ? -13.065 -29.695 68.887 1.00 58.84 343 ARG A C 1
ATOM 2779 O O . ARG A 1 343 ? -14.209 -29.338 68.608 1.00 58.84 343 ARG A O 1
ATOM 2786 N N . ASN A 1 344 ? -11.998 -29.260 68.217 1.00 57.62 344 ASN A N 1
ATOM 2787 C CA . ASN A 1 344 ? -12.101 -28.367 67.059 1.00 57.62 344 ASN A CA 1
ATOM 2788 C C . ASN A 1 344 ? -12.647 -29.098 65.819 1.00 57.62 344 ASN A C 1
ATOM 2790 O O . ASN A 1 344 ? -13.482 -28.536 65.114 1.00 57.62 344 ASN A O 1
ATOM 2794 N N . LEU A 1 345 ? -12.269 -30.363 65.609 1.00 55.59 345 LEU A N 1
ATOM 2795 C CA . LEU A 1 345 ? -12.838 -31.237 64.573 1.00 55.59 345 LEU A CA 1
ATOM 2796 C C . LEU A 1 345 ? -14.331 -31.526 64.805 1.00 55.59 345 LEU A C 1
ATOM 2798 O O . LEU A 1 345 ? -15.127 -31.419 63.876 1.00 55.59 345 LEU A O 1
ATOM 2802 N N . SER A 1 346 ? -14.742 -31.792 66.049 1.00 55.75 346 SER A N 1
ATOM 2803 C CA . SER A 1 346 ? -16.159 -31.995 66.397 1.00 55.75 346 SER A CA 1
ATOM 2804 C C . SER A 1 346 ? -17.014 -30.731 66.199 1.00 55.75 346 SER A C 1
ATOM 2806 O O . SER A 1 346 ? -18.156 -30.823 65.749 1.00 55.75 346 SER A O 1
ATOM 2808 N N . LYS A 1 347 ? -16.462 -29.535 66.461 1.00 54.94 347 LYS A N 1
ATOM 2809 C CA . LYS A 1 347 ? -17.137 -28.259 66.158 1.00 54.94 347 LYS A CA 1
ATOM 2810 C C . LYS A 1 347 ? -17.264 -27.992 64.659 1.00 54.94 347 LYS A C 1
ATOM 2812 O O . LYS A 1 347 ? -18.252 -27.395 64.257 1.00 54.94 347 LYS A O 1
ATOM 2817 N N . LYS A 1 348 ? -16.296 -28.431 63.849 1.00 52.75 348 LYS A N 1
ATOM 2818 C CA . LYS A 1 348 ? -16.343 -28.310 62.384 1.00 52.75 348 LYS A CA 1
ATOM 2819 C C . LYS A 1 348 ? -17.446 -29.197 61.792 1.00 52.75 348 LYS A C 1
ATOM 2821 O O . LYS A 1 348 ? -18.250 -28.708 61.011 1.00 52.75 348 LYS A O 1
ATOM 2826 N N . LYS A 1 349 ? -17.567 -30.432 62.294 1.00 53.19 349 LYS A N 1
ATOM 2827 C CA . LYS A 1 349 ? -18.612 -31.387 61.893 1.00 53.19 349 LYS A CA 1
ATOM 2828 C C . LYS A 1 349 ? -20.032 -30.913 62.239 1.00 53.19 349 LYS A C 1
ATOM 2830 O O . LYS A 1 349 ? -20.915 -30.968 61.401 1.00 53.19 349 LYS A O 1
ATOM 2835 N N . LYS A 1 350 ? -20.233 -30.314 63.424 1.00 53.09 350 LYS A N 1
ATOM 2836 C CA . LYS A 1 350 ? -21.528 -29.708 63.809 1.00 53.09 350 LYS A CA 1
ATOM 2837 C C . LYS A 1 350 ? -21.951 -28.502 62.958 1.00 53.09 350 LYS A C 1
ATOM 2839 O O . LYS A 1 350 ? -23.122 -28.149 62.980 1.00 53.09 350 LYS A O 1
ATOM 2844 N N . VAL A 1 351 ? -21.018 -27.837 62.274 1.00 51.34 351 VAL A N 1
ATOM 2845 C CA . VAL A 1 351 ? -21.313 -26.716 61.362 1.00 51.34 351 VAL A CA 1
ATOM 2846 C C . VAL A 1 351 ? -21.622 -27.219 59.948 1.00 51.34 351 VAL A C 1
ATOM 2848 O O . VAL A 1 351 ? -22.370 -26.561 59.231 1.00 51.34 351 VAL A O 1
ATOM 2851 N N . GLU A 1 352 ? -21.084 -28.377 59.561 1.00 51.44 352 GLU A N 1
ATOM 2852 C CA . GLU A 1 352 ? -21.441 -29.071 58.317 1.00 51.44 352 GLU A CA 1
ATOM 2853 C C . GLU A 1 352 ? -22.827 -29.733 58.428 1.00 51.44 352 GLU A C 1
ATOM 2855 O O . GLU A 1 352 ? -23.660 -29.491 57.562 1.00 51.44 352 GLU A O 1
ATOM 2860 N N . ASP A 1 353 ? -23.148 -30.394 59.549 1.00 49.84 353 ASP A N 1
ATOM 2861 C CA . ASP A 1 353 ? -24.484 -30.986 59.782 1.00 49.84 353 ASP A CA 1
ATOM 2862 C C . ASP A 1 353 ? -25.613 -29.933 59.865 1.00 49.84 353 ASP A C 1
ATOM 2864 O O . ASP A 1 353 ? -26.767 -30.221 59.564 1.00 49.84 353 ASP A O 1
ATOM 2868 N N . PHE A 1 354 ? -25.306 -28.685 60.251 1.00 44.88 354 PHE A N 1
ATOM 2869 C CA . PHE A 1 354 ? -26.290 -27.587 60.272 1.00 44.88 354 PHE A CA 1
ATOM 2870 C C . PHE A 1 354 ? -26.544 -26.964 58.888 1.00 44.88 354 PHE A C 1
ATOM 2872 O O . PHE A 1 354 ? -27.460 -26.158 58.761 1.00 44.88 354 PHE A O 1
ATOM 2879 N N . LYS A 1 355 ? -25.737 -27.298 57.869 1.00 47.22 355 LYS A N 1
ATOM 2880 C CA . LYS A 1 355 ? -25.923 -26.851 56.476 1.00 47.22 355 LYS A CA 1
ATOM 2881 C C . LYS A 1 355 ? -26.698 -27.847 55.610 1.00 47.22 355 LYS A C 1
ATOM 2883 O O . LYS A 1 355 ? -27.134 -27.464 54.534 1.00 47.22 355 LYS A O 1
ATOM 2888 N N . GLU A 1 356 ? -26.880 -29.088 56.060 1.00 46.38 356 GLU A N 1
ATOM 2889 C CA . GLU A 1 356 ? -27.698 -30.098 55.364 1.00 46.38 356 GLU A CA 1
ATOM 2890 C C . GLU A 1 356 ? -29.176 -30.103 55.805 1.00 46.38 356 GLU A C 1
ATOM 2892 O O . GLU A 1 356 ? -29.980 -30.835 55.236 1.00 46.38 356 GLU A O 1
ATOM 2897 N N . VAL A 1 357 ? -29.563 -29.272 56.785 1.00 52.00 357 VAL A N 1
ATOM 2898 C CA . VAL A 1 357 ? -30.945 -29.192 57.315 1.00 52.00 357 VAL A CA 1
ATOM 2899 C C . VAL A 1 357 ? -31.550 -27.779 57.176 1.00 52.00 357 VAL A C 1
ATOM 2901 O O . VAL A 1 357 ? -32.525 -27.441 57.842 1.00 52.00 357 VAL A O 1
ATOM 2904 N N . SER A 1 358 ? -31.005 -26.934 56.297 1.00 39.00 358 SER A N 1
ATOM 2905 C CA . SER A 1 358 ? -31.582 -25.619 55.956 1.00 39.00 358 SER A CA 1
ATOM 2906 C C . SER A 1 358 ? -31.636 -25.381 54.463 1.00 39.00 358 SER A C 1
ATOM 2908 O O . SER A 1 358 ? -30.545 -25.499 53.856 1.00 39.00 358 SER A O 1
#

Radius of gyration: 38.34 Å; chains: 1; bounding box: 55×70×112 Å

pLDDT: mean 74.82, std 16.23, range [31.78, 95.25]

Organism: NCBI:txid2018661